Protein AF-V9L1U2-F1 (afdb_monomer_lite)

Structure (mmCIF, N/CA/C/O backbone):
data_AF-V9L1U2-F1
#
_entry.id   AF-V9L1U2-F1
#
loop_
_atom_site.group_PDB
_atom_site.id
_atom_site.type_symbol
_atom_site.label_atom_id
_atom_site.label_alt_id
_atom_site.label_comp_id
_atom_site.label_asym_id
_atom_site.label_entity_id
_atom_site.label_seq_id
_atom_site.pdbx_PDB_ins_code
_atom_site.Cartn_x
_atom_site.Cartn_y
_atom_site.Cartn_z
_atom_site.occupancy
_atom_site.B_iso_or_equiv
_atom_site.auth_seq_id
_atom_site.auth_comp_id
_atom_site.auth_asym_id
_atom_site.auth_atom_id
_atom_site.pdbx_PDB_model_num
ATOM 1 N N . ARG A 1 1 ? -57.486 -88.784 19.989 1.00 67.25 1 ARG A N 1
ATOM 2 C CA . ARG A 1 1 ? -57.168 -87.742 18.972 1.00 67.25 1 ARG A CA 1
ATOM 3 C C . ARG A 1 1 ? -57.748 -86.384 19.367 1.00 67.25 1 ARG A C 1
ATOM 5 O O . ARG A 1 1 ? -56.962 -85.465 19.500 1.00 67.25 1 ARG A O 1
ATOM 12 N N . LEU A 1 2 ? -59.055 -86.279 19.644 1.00 73.50 2 LEU A N 1
ATOM 13 C CA . LEU A 1 2 ? -59.709 -85.016 20.037 1.00 73.50 2 LEU A CA 1
ATOM 14 C C . LEU A 1 2 ? -59.219 -84.424 21.376 1.00 73.50 2 LEU A C 1
ATOM 16 O O . LEU A 1 2 ? -59.088 -83.213 21.490 1.00 73.50 2 LEU A O 1
ATOM 20 N N . GLU A 1 3 ? -58.897 -85.254 22.372 1.00 79.25 3 GLU A N 1
ATOM 21 C CA . GLU A 1 3 ? -58.398 -84.773 23.676 1.00 79.25 3 GLU A CA 1
ATOM 22 C C . GLU A 1 3 ? -57.027 -84.088 23.574 1.00 79.25 3 GLU A C 1
ATOM 24 O O . GLU A 1 3 ? -56.840 -83.004 24.115 1.00 79.25 3 GLU A O 1
ATOM 29 N N . LEU A 1 4 ? -56.101 -84.664 22.801 1.00 82.31 4 LEU A N 1
ATOM 30 C CA . LEU A 1 4 ? -54.780 -84.074 22.542 1.00 82.31 4 LEU A CA 1
ATOM 31 C C . LEU A 1 4 ? -54.878 -82.746 21.778 1.00 82.31 4 LEU A C 1
ATOM 33 O O . LEU A 1 4 ? -54.084 -81.835 21.992 1.00 82.31 4 LEU A O 1
ATOM 37 N N . GLU A 1 5 ? -55.863 -82.620 20.890 1.00 82.62 5 GLU A N 1
ATOM 38 C CA . GLU A 1 5 ? -56.104 -81.393 20.130 1.00 82.62 5 GLU A CA 1
ATOM 39 C C . GLU A 1 5 ? -56.733 -80.291 20.998 1.00 82.62 5 GLU A C 1
ATOM 41 O O . GLU A 1 5 ? -56.354 -79.125 20.887 1.00 82.62 5 GLU A O 1
ATOM 46 N N . LEU A 1 6 ? -57.620 -80.655 21.931 1.00 85.44 6 LEU A N 1
ATOM 47 C CA . LEU A 1 6 ? -58.143 -79.740 22.949 1.00 85.44 6 LEU A CA 1
ATOM 48 C C . LEU A 1 6 ? -57.056 -79.262 23.917 1.00 85.44 6 LEU A C 1
ATOM 50 O O . LEU A 1 6 ? -57.029 -78.077 24.249 1.00 85.44 6 LEU A O 1
ATOM 54 N N . GLU A 1 7 ? -56.158 -80.145 24.358 1.00 89.12 7 GLU A N 1
ATOM 55 C CA . GLU A 1 7 ? -55.010 -79.758 25.186 1.00 89.12 7 GLU A CA 1
ATOM 56 C C . GLU A 1 7 ? -54.062 -78.818 24.440 1.00 89.12 7 GLU A C 1
ATOM 58 O O . GLU A 1 7 ? -53.701 -77.771 24.976 1.00 89.12 7 GLU A O 1
ATOM 63 N N . ARG A 1 8 ? -53.747 -79.114 23.173 1.00 90.38 8 ARG A N 1
ATOM 64 C CA . ARG A 1 8 ? -52.951 -78.218 22.324 1.00 90.38 8 ARG A CA 1
ATOM 65 C C . ARG A 1 8 ? -53.601 -76.839 22.190 1.00 90.38 8 ARG A C 1
ATOM 67 O O . ARG A 1 8 ? -52.933 -75.834 22.392 1.00 90.38 8 ARG A O 1
ATOM 74 N N . LEU A 1 9 ? -54.905 -76.772 21.911 1.00 89.12 9 LEU A N 1
ATOM 75 C CA . LEU A 1 9 ? -55.625 -75.498 21.800 1.00 89.12 9 LEU A CA 1
ATOM 76 C C . LEU A 1 9 ? -55.701 -74.734 23.130 1.00 89.12 9 LEU A C 1
ATOM 78 O O . LEU A 1 9 ? -55.720 -73.503 23.120 1.00 89.12 9 LEU A O 1
ATOM 82 N N . ARG A 1 10 ? -55.763 -75.427 24.274 1.00 90.31 10 ARG A N 1
ATOM 83 C CA . ARG A 1 10 ? -55.693 -74.796 25.604 1.00 90.31 10 ARG A CA 1
ATOM 84 C C . ARG A 1 10 ? -54.314 -74.207 25.864 1.00 90.31 10 ARG A C 1
ATOM 86 O O . ARG A 1 10 ? -54.240 -73.069 26.316 1.00 90.31 10 ARG A O 1
ATOM 93 N N . LEU A 1 11 ? -53.257 -74.947 25.534 1.00 91.44 11 LEU A N 1
ATOM 94 C CA . LEU A 1 11 ? -51.881 -74.475 25.643 1.00 91.44 11 LEU A CA 1
ATOM 95 C C . LEU A 1 11 ? -51.637 -73.278 24.714 1.00 91.44 11 LEU A C 1
ATOM 97 O O . LEU A 1 11 ? -51.116 -72.265 25.156 1.00 91.44 11 LEU A O 1
ATOM 101 N N . ASP A 1 12 ? -52.109 -73.338 23.468 1.00 89.94 12 ASP A N 1
ATOM 102 C CA . ASP A 1 12 ? -52.000 -72.233 22.510 1.00 89.94 12 ASP A CA 1
ATOM 103 C C . ASP A 1 12 ? -52.755 -70.980 22.988 1.00 89.94 12 ASP A C 1
ATOM 105 O O . ASP A 1 12 ? -52.260 -69.865 22.831 1.00 89.94 12 ASP A O 1
ATOM 109 N N . ARG A 1 13 ? -53.935 -71.130 23.611 1.00 93.25 13 ARG A N 1
ATOM 110 C CA . ARG A 1 13 ? -54.655 -69.999 24.227 1.00 93.25 13 ARG A CA 1
ATOM 111 C C . ARG A 1 13 ? -53.922 -69.435 25.439 1.00 93.25 13 ARG A C 1
ATOM 113 O O . ARG A 1 13 ? -53.862 -68.218 25.570 1.00 93.25 13 ARG A O 1
ATOM 120 N N . ALA A 1 14 ? -53.386 -70.293 26.306 1.00 92.81 14 ALA A N 1
ATOM 121 C CA . ALA A 1 14 ? -52.613 -69.865 27.467 1.00 92.81 14 ALA A CA 1
ATOM 122 C C . ALA A 1 14 ? -51.337 -69.125 27.038 1.00 92.81 14 ALA A C 1
ATOM 124 O O . ALA A 1 14 ? -51.060 -68.047 27.552 1.00 92.81 14 ALA A O 1
ATOM 125 N N . ASN A 1 15 ? -50.633 -69.640 26.026 1.00 93.31 15 ASN A N 1
ATOM 126 C CA . ASN 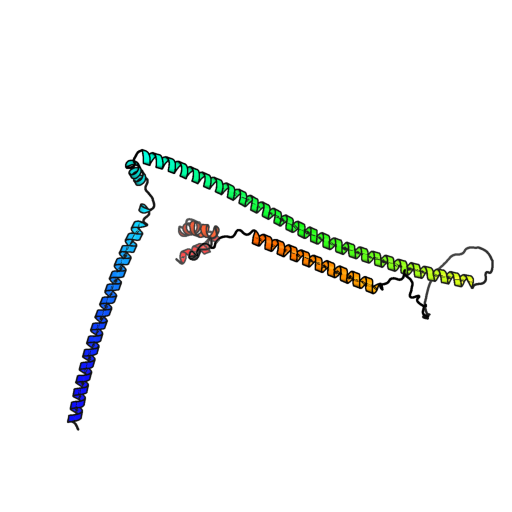A 1 15 ? -49.450 -69.009 25.448 1.00 93.31 15 ASN A CA 1
ATOM 127 C C . ASN A 1 15 ? -49.776 -67.649 24.820 1.00 93.31 15 ASN A C 1
ATOM 129 O O . ASN A 1 15 ? -49.052 -66.690 25.059 1.00 93.31 15 ASN A O 1
ATOM 133 N N . ARG A 1 16 ? -50.879 -67.532 24.064 1.00 92.81 16 ARG A N 1
ATOM 134 C CA . ARG A 1 16 ? -51.322 -66.238 23.511 1.00 92.81 16 ARG A CA 1
ATOM 135 C C . ARG A 1 16 ? -51.684 -65.241 24.605 1.00 92.81 16 ARG A C 1
ATOM 137 O O . ARG A 1 16 ? -51.215 -64.117 24.561 1.00 92.81 16 ARG A O 1
ATOM 144 N N . ALA A 1 17 ? -52.445 -65.661 25.616 1.00 93.75 17 ALA A N 1
ATOM 145 C CA . ALA A 1 17 ? -52.791 -64.794 26.742 1.00 93.75 17 ALA A CA 1
ATOM 146 C C . ALA A 1 17 ? -51.546 -64.342 27.528 1.00 93.75 17 ALA A C 1
ATOM 148 O O . ALA A 1 17 ? -51.478 -63.202 27.982 1.00 93.75 17 ALA A O 1
ATOM 149 N N . GLN A 1 18 ? -50.547 -65.219 27.664 1.00 94.62 18 GLN A N 1
ATOM 150 C CA . GLN A 1 18 ? -49.265 -64.879 28.271 1.00 94.62 18 GLN A CA 1
ATOM 151 C C . GLN A 1 18 ? -48.478 -63.880 27.411 1.00 94.62 18 GLN A C 1
ATOM 153 O O . GLN A 1 18 ? -47.970 -62.906 27.957 1.00 94.62 18 GLN A O 1
ATOM 158 N N . GLN A 1 19 ? -48.418 -64.079 26.092 1.00 94.38 19 GLN A N 1
ATOM 159 C CA . GLN A 1 19 ? -47.788 -63.135 25.161 1.00 94.38 19 GLN A CA 1
ATOM 160 C C . GLN A 1 19 ? -48.488 -61.771 25.171 1.00 94.38 19 GLN A C 1
ATOM 162 O O . GLN A 1 19 ? -47.820 -60.748 25.261 1.00 94.38 19 GLN A O 1
ATOM 167 N N . ASP A 1 20 ? -49.821 -61.739 25.170 1.00 94.06 20 ASP A N 1
ATOM 168 C CA . ASP A 1 20 ? -50.596 -60.496 25.251 1.00 94.06 20 ASP A CA 1
ATOM 169 C C . ASP A 1 20 ? -50.341 -59.762 26.577 1.00 94.06 20 ASP A C 1
ATOM 171 O O . ASP A 1 20 ? -50.208 -58.538 26.601 1.00 94.06 20 ASP A O 1
ATOM 175 N N . SER A 1 21 ? -50.213 -60.500 27.687 1.00 95.56 21 SER A N 1
ATOM 176 C CA . SER A 1 21 ? -49.833 -59.924 28.981 1.00 95.56 21 SER A CA 1
ATOM 177 C C . SER A 1 21 ? -48.409 -59.364 28.973 1.00 95.56 21 SER A C 1
ATOM 179 O O . SER A 1 21 ? -48.174 -58.335 29.600 1.00 95.56 21 SER A O 1
ATOM 181 N N . GLN A 1 22 ? -47.469 -60.026 28.294 1.00 95.44 22 GLN A N 1
ATOM 182 C CA . GLN A 1 22 ? -46.084 -59.565 28.163 1.00 95.44 22 GLN A CA 1
ATOM 183 C C . GLN A 1 22 ? -46.003 -58.303 27.303 1.00 95.44 22 GLN A C 1
ATOM 185 O O . GLN A 1 22 ? -45.461 -57.303 27.759 1.00 95.44 22 GLN A O 1
ATOM 190 N N . HIS A 1 23 ? -46.633 -58.293 26.125 1.00 95.75 23 HIS A N 1
ATOM 191 C CA . HIS A 1 23 ? -46.683 -57.106 25.268 1.00 95.75 23 HIS A CA 1
ATOM 192 C C . HIS A 1 23 ? -47.334 -55.916 25.974 1.00 95.75 23 HIS A C 1
ATOM 194 O O . HIS A 1 23 ? -46.890 -54.784 25.811 1.00 95.75 23 HIS A O 1
ATOM 200 N N . LYS A 1 24 ? -48.377 -56.151 26.781 1.00 96.19 24 LYS A N 1
ATOM 201 C CA . LYS A 1 24 ? -49.006 -55.082 27.560 1.00 96.19 24 LYS A CA 1
ATOM 202 C C . LYS A 1 24 ? -48.050 -54.498 28.604 1.00 96.19 24 LYS A C 1
ATOM 204 O O . LYS A 1 24 ? -47.982 -53.282 28.728 1.00 96.19 24 LYS A O 1
ATOM 209 N N . GLN A 1 25 ? -47.295 -55.342 29.306 1.00 96.50 25 GLN A N 1
ATOM 210 C CA . GLN A 1 25 ? -46.272 -54.887 30.255 1.00 96.50 25 GLN A CA 1
ATOM 211 C C . GLN A 1 25 ? -45.134 -54.135 29.552 1.00 96.50 25 GLN A C 1
ATOM 213 O O . GLN A 1 25 ? -44.683 -53.111 30.051 1.00 96.50 25 GLN A O 1
ATOM 218 N N . GLU A 1 26 ? -44.691 -54.602 28.384 1.00 96.00 26 GLU A N 1
ATOM 219 C CA . GLU A 1 26 ? -43.677 -53.913 27.576 1.00 96.00 26 GLU A CA 1
ATOM 220 C C . GLU A 1 26 ? -44.168 -52.543 27.092 1.00 96.00 26 GLU A C 1
ATOM 222 O O . GLU A 1 26 ? -43.419 -51.571 27.157 1.00 96.00 26 GLU A O 1
ATOM 227 N N . LEU A 1 27 ? -45.430 -52.440 26.663 1.00 96.88 27 LEU A N 1
ATOM 228 C CA . LEU A 1 27 ? -46.054 -51.168 26.293 1.00 96.88 27 LEU A CA 1
ATOM 229 C C . LEU A 1 27 ? -46.130 -50.204 27.480 1.00 96.88 27 LEU A C 1
ATOM 231 O O . LEU A 1 27 ? -45.744 -49.050 27.329 1.00 96.88 27 LEU A O 1
ATOM 235 N N . GLU A 1 28 ? -46.570 -50.674 28.650 1.00 96.19 28 GLU A N 1
ATOM 236 C CA . GLU A 1 28 ? -46.612 -49.865 29.877 1.00 96.19 28 GLU A CA 1
ATOM 237 C C . GLU A 1 28 ? -45.209 -49.346 30.248 1.00 96.19 28 GLU A C 1
ATOM 239 O O . GLU A 1 28 ? -45.039 -48.155 30.502 1.00 96.19 28 GLU A O 1
ATOM 244 N N . LEU A 1 29 ? -44.180 -50.198 30.171 1.00 97.06 29 LEU A N 1
ATOM 245 C CA . LEU A 1 29 ? -42.791 -49.793 30.412 1.00 97.06 29 LEU A CA 1
ATOM 246 C C . LEU A 1 29 ? -42.290 -48.761 29.392 1.00 97.06 29 LEU A C 1
ATOM 248 O O . LEU A 1 29 ? -41.624 -47.799 29.773 1.00 97.06 29 LEU A O 1
ATOM 252 N N . MET A 1 30 ? -42.595 -48.935 28.102 1.00 96.56 30 MET A N 1
ATOM 253 C CA . MET A 1 30 ? -42.228 -47.952 27.076 1.00 96.56 30 MET A CA 1
ATOM 254 C C . MET A 1 30 ? -42.934 -46.611 27.294 1.00 96.56 30 MET A C 1
ATOM 256 O O . MET A 1 30 ? -42.307 -45.565 27.134 1.00 96.56 30 MET A O 1
ATOM 260 N N . GLU A 1 31 ? -44.213 -46.626 27.681 1.00 96.50 31 GLU A N 1
ATOM 261 C CA . GLU A 1 31 ? -44.952 -45.407 28.015 1.00 96.50 31 GLU A CA 1
ATOM 262 C C . GLU A 1 31 ? -44.333 -44.678 29.212 1.00 96.50 31 GLU A C 1
ATOM 264 O O . GLU A 1 31 ? -44.196 -43.455 29.167 1.00 96.50 31 GLU A O 1
ATOM 269 N N . ASP A 1 32 ? -43.920 -45.401 30.254 1.00 96.62 32 ASP A N 1
ATOM 270 C CA . ASP A 1 32 ? -43.269 -44.811 31.427 1.00 96.62 32 ASP A CA 1
ATOM 271 C C . ASP A 1 32 ? -41.914 -44.181 31.076 1.00 96.62 32 ASP A C 1
ATOM 273 O O . ASP A 1 32 ? -41.630 -43.055 31.498 1.00 96.62 32 ASP A O 1
ATOM 277 N N . VAL A 1 33 ? -41.104 -44.853 30.250 1.00 97.38 33 VAL A N 1
ATOM 278 C CA . VAL A 1 33 ? -39.830 -44.302 29.755 1.00 97.38 33 VAL A CA 1
ATOM 279 C C . VAL A 1 33 ? -40.075 -43.041 28.926 1.00 97.38 33 VAL A C 1
ATOM 281 O O . VAL A 1 33 ? -39.450 -42.015 29.184 1.00 97.38 33 VAL A O 1
ATOM 284 N N . TRP A 1 34 ? -41.031 -43.066 27.994 1.00 97.25 34 TRP A N 1
ATOM 285 C CA . TRP A 1 34 ? -41.373 -41.891 27.184 1.00 97.25 34 TRP A CA 1
ATOM 286 C C . TRP A 1 34 ? -41.898 -40.723 28.019 1.00 97.25 34 TRP A C 1
ATOM 288 O O . TRP A 1 34 ? -41.585 -39.568 27.725 1.00 97.25 34 TRP A O 1
ATOM 298 N N . ARG A 1 35 ? -42.676 -40.990 29.075 1.00 97.69 35 ARG A N 1
ATOM 299 C CA . ARG A 1 35 ? -43.115 -39.951 30.020 1.00 97.69 35 ARG A CA 1
ATOM 300 C C . ARG A 1 35 ? -41.935 -39.347 30.774 1.00 97.69 35 ARG A C 1
ATOM 302 O O . ARG A 1 35 ? -41.907 -38.128 30.937 1.00 97.69 35 ARG A O 1
ATOM 309 N N . GLY A 1 36 ? -40.979 -40.174 31.200 1.00 96.69 36 GLY A N 1
ATOM 310 C CA . GLY A 1 36 ? -39.740 -39.725 31.834 1.00 96.69 36 GLY A CA 1
ATOM 311 C C . GLY A 1 36 ? -38.923 -38.819 30.914 1.00 96.69 36 GLY A C 1
ATOM 312 O O . GLY A 1 36 ? -38.663 -37.669 31.257 1.00 96.69 36 GLY A O 1
ATOM 313 N N . GLU A 1 37 ? -38.623 -39.287 29.703 1.00 96.94 37 GLU A N 1
ATOM 314 C CA . GLU A 1 37 ? -37.857 -38.525 28.708 1.00 96.94 37 GLU A CA 1
ATOM 315 C C . GLU A 1 37 ? -38.540 -37.200 28.337 1.00 96.94 37 GLU A C 1
ATOM 317 O O . GLU A 1 37 ? -37.889 -36.157 28.252 1.00 96.94 37 GLU A O 1
ATOM 322 N N . ALA A 1 38 ? -39.867 -37.202 28.165 1.00 97.12 38 ALA A N 1
ATOM 323 C CA . ALA A 1 38 ? -40.622 -35.982 27.894 1.00 97.12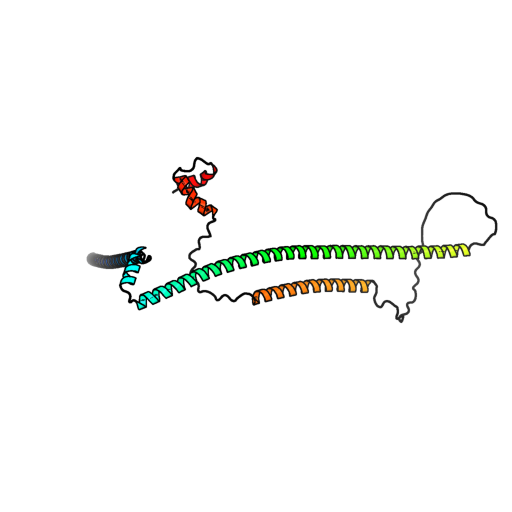 38 ALA A CA 1
ATOM 324 C C . ALA A 1 38 ? -40.530 -34.976 29.055 1.00 97.12 38 ALA A C 1
ATOM 326 O O . ALA A 1 38 ? -40.389 -33.773 28.821 1.00 97.12 38 ALA A O 1
ATOM 327 N N . GLN A 1 39 ? -40.583 -35.453 30.301 1.00 97.69 39 GLN A N 1
ATOM 328 C CA . GLN A 1 39 ? -40.471 -34.607 31.486 1.00 97.69 39 GLN A CA 1
ATOM 329 C C . GLN A 1 39 ? -39.057 -34.031 31.653 1.00 97.69 39 GLN A C 1
ATOM 331 O O . GLN A 1 39 ? -38.911 -32.852 31.996 1.00 97.69 39 GLN A O 1
ATOM 336 N N . ASP A 1 40 ? -38.023 -34.820 31.369 1.00 97.69 40 ASP A N 1
ATOM 337 C CA . ASP A 1 40 ? -36.627 -34.376 31.409 1.00 97.69 40 ASP A CA 1
ATOM 338 C C . ASP A 1 40 ? -36.366 -33.282 30.365 1.00 97.69 40 ASP A C 1
ATOM 340 O O . ASP A 1 40 ? -35.793 -32.235 30.683 1.00 97.69 40 ASP A O 1
ATOM 344 N N . LEU A 1 41 ? -36.874 -33.463 29.140 1.00 97.75 41 LEU A N 1
ATOM 345 C CA . LEU A 1 41 ? -36.795 -32.451 28.083 1.00 97.75 41 LEU A CA 1
ATOM 346 C C . LEU A 1 41 ? -37.532 -31.161 28.463 1.00 97.75 41 LEU A C 1
ATOM 348 O O . LEU A 1 41 ? -36.999 -30.070 28.262 1.00 97.75 41 LEU A O 1
ATOM 352 N N . LEU A 1 42 ? -38.730 -31.255 29.050 1.00 97.56 42 LEU A N 1
ATOM 353 C CA . LEU A 1 42 ? -39.461 -30.080 29.538 1.00 97.56 42 LEU A CA 1
ATOM 354 C C . LEU A 1 42 ? -38.686 -29.338 30.633 1.00 97.56 42 LEU A C 1
ATOM 356 O O . LEU A 1 42 ? -38.645 -28.107 30.635 1.00 97.56 42 LEU A O 1
ATOM 360 N N . THR A 1 43 ? -38.037 -30.078 31.530 1.00 97.31 43 THR A N 1
ATOM 361 C CA . THR A 1 43 ? -37.212 -29.506 32.600 1.00 97.31 43 THR A CA 1
ATOM 362 C C . THR A 1 43 ? -35.987 -28.792 32.026 1.00 97.31 43 THR A C 1
ATOM 364 O O . THR A 1 43 ? -35.688 -27.667 32.427 1.00 97.31 43 THR A O 1
ATOM 367 N N . GLN A 1 44 ? -35.321 -29.388 31.033 1.00 97.94 44 GLN A N 1
ATOM 368 C CA . GLN A 1 44 ? -34.192 -28.767 30.339 1.00 97.94 44 GLN A CA 1
ATOM 369 C C . GLN A 1 44 ? -34.609 -27.499 29.581 1.00 97.94 44 GLN A C 1
ATOM 371 O O . GLN A 1 44 ? -33.913 -26.487 29.645 1.00 97.94 44 GLN A O 1
ATOM 376 N N . ILE A 1 45 ? -35.761 -27.516 28.902 1.00 97.25 45 ILE A N 1
ATOM 377 C CA . ILE A 1 45 ? -36.301 -26.328 28.228 1.00 97.25 45 ILE A CA 1
ATOM 378 C C . ILE A 1 45 ? -36.571 -25.212 29.242 1.00 97.25 45 ILE A C 1
ATOM 380 O O . ILE A 1 45 ? -36.211 -24.067 28.979 1.00 97.25 45 ILE A O 1
ATOM 384 N N . ALA A 1 46 ? -37.160 -25.525 30.399 1.00 96.94 46 ALA A N 1
ATOM 385 C CA . ALA A 1 46 ? -37.426 -24.534 31.440 1.00 96.94 46 ALA A CA 1
ATOM 386 C C . ALA A 1 46 ? -36.131 -23.901 31.984 1.00 96.94 46 ALA A C 1
ATOM 388 O O . ALA A 1 46 ? -36.053 -22.677 32.091 1.00 96.94 46 ALA A O 1
ATOM 389 N N . GLN A 1 47 ? -35.097 -24.710 32.243 1.00 97.06 47 GLN A N 1
ATOM 390 C CA . GLN A 1 47 ? -33.779 -24.223 32.673 1.00 97.06 47 GLN A CA 1
ATOM 391 C C . GLN A 1 47 ? -33.138 -23.316 31.615 1.00 97.06 47 GLN A C 1
ATOM 393 O O . GLN A 1 47 ? -32.740 -22.195 31.920 1.00 97.06 47 GLN A O 1
ATOM 398 N N . LEU A 1 48 ? -33.119 -23.746 30.350 1.00 96.94 48 LEU A N 1
ATOM 399 C CA . LEU A 1 48 ? -32.584 -22.940 29.248 1.00 96.94 48 LEU A CA 1
ATOM 400 C C . LEU A 1 48 ? -33.380 -21.644 29.027 1.00 96.94 48 LEU A C 1
ATOM 402 O O . LEU A 1 48 ? -32.814 -20.629 28.621 1.00 96.94 48 LEU A O 1
ATOM 406 N N . GLN A 1 49 ? -34.693 -21.647 29.266 1.00 96.44 49 GLN A N 1
ATOM 407 C CA . GLN A 1 49 ? -35.514 -20.436 29.212 1.00 96.44 49 GLN A CA 1
ATOM 408 C C . GLN A 1 49 ? -35.171 -19.464 30.347 1.00 96.44 49 GLN A C 1
ATOM 410 O O . GLN A 1 49 ? -35.105 -18.257 30.107 1.00 96.44 49 GLN A O 1
ATOM 415 N N . GLU A 1 50 ? -34.921 -19.967 31.556 1.00 96.19 50 GLU A N 1
ATOM 416 C CA . GLU A 1 50 ? -34.488 -19.158 32.698 1.00 96.19 50 GLU A CA 1
ATOM 417 C C . GLU A 1 50 ? -33.089 -18.566 32.477 1.00 96.19 50 GLU A C 1
ATOM 419 O O . GLU A 1 50 ? -32.899 -17.362 32.656 1.00 96.19 50 GLU A O 1
ATOM 424 N N . GLU A 1 51 ? -32.138 -19.366 31.989 1.00 95.31 51 GLU A N 1
ATOM 425 C CA . GLU A 1 51 ? -30.792 -18.906 31.631 1.00 95.31 51 GLU A CA 1
ATOM 426 C C . GLU A 1 51 ? -30.825 -17.850 30.523 1.00 95.31 51 GLU A C 1
ATOM 428 O O . GLU A 1 51 ? -30.196 -16.799 30.649 1.00 95.31 51 GLU A O 1
ATOM 433 N N . ASN A 1 52 ? -31.602 -18.072 29.457 1.00 93.06 52 ASN A N 1
ATOM 434 C CA . ASN A 1 52 ? -31.765 -17.081 28.393 1.00 93.06 52 ASN A CA 1
ATOM 435 C C . ASN A 1 52 ? -32.366 -15.780 28.918 1.00 93.06 52 ASN A C 1
ATOM 437 O O . ASN A 1 52 ? -31.907 -14.702 28.545 1.00 93.06 52 ASN A O 1
ATOM 441 N N . LYS A 1 53 ? -33.368 -15.859 29.797 1.00 93.56 53 LYS A N 1
ATOM 442 C CA . LYS A 1 53 ? -33.950 -14.676 30.432 1.00 93.56 53 LYS A CA 1
ATOM 443 C C . LYS A 1 53 ? -32.903 -13.926 31.257 1.00 93.56 53 LYS A C 1
ATOM 445 O O . LYS A 1 53 ? -32.759 -12.720 31.087 1.00 93.56 53 LYS A O 1
ATOM 450 N N . ALA A 1 54 ? -32.120 -14.636 32.068 1.00 90.00 54 ALA A N 1
ATOM 451 C CA . ALA A 1 54 ? -31.044 -14.042 32.856 1.00 90.00 54 ALA A CA 1
ATOM 452 C C . ALA A 1 54 ? -29.962 -13.396 31.973 1.00 90.00 54 ALA A C 1
ATOM 454 O O . ALA A 1 54 ? -29.493 -12.296 32.264 1.00 90.00 54 ALA A O 1
ATOM 455 N N . LEU A 1 55 ? -29.569 -14.041 30.873 1.00 87.19 55 LEU A N 1
ATOM 456 C CA . LEU A 1 55 ? -28.610 -13.484 29.917 1.00 87.19 55 LEU A CA 1
ATOM 457 C C . LEU A 1 55 ? -29.165 -12.238 29.222 1.00 87.19 55 LEU A C 1
ATOM 459 O O . LEU A 1 55 ? -28.447 -11.252 29.089 1.00 87.19 55 LEU A O 1
ATOM 463 N N . VAL A 1 56 ? -30.437 -12.246 28.819 1.00 84.38 56 VAL A N 1
ATOM 464 C CA . VAL A 1 56 ? -31.112 -11.081 28.223 1.00 84.38 56 VAL A CA 1
ATOM 465 C C . VAL A 1 56 ? -31.200 -9.922 29.217 1.00 84.38 56 VAL A C 1
ATOM 467 O O . VAL A 1 56 ? -30.933 -8.782 28.838 1.00 84.38 56 VAL A O 1
ATOM 470 N N . ASP A 1 57 ? -31.506 -10.195 30.485 1.00 80.44 57 ASP A N 1
ATOM 471 C CA . ASP A 1 57 ? -31.557 -9.175 31.536 1.00 80.44 57 ASP A CA 1
ATOM 472 C C . ASP A 1 57 ? -30.166 -8.550 31.779 1.00 80.44 57 ASP A C 1
ATOM 474 O O . ASP A 1 57 ? -30.042 -7.322 31.851 1.00 80.44 57 ASP A O 1
ATOM 478 N N . ASN A 1 58 ? -29.107 -9.371 31.793 1.00 76.12 58 ASN A N 1
ATOM 479 C CA . ASN A 1 58 ? -27.710 -8.931 31.927 1.00 76.12 58 ASN A CA 1
ATOM 480 C C . ASN A 1 58 ? -27.168 -8.204 30.683 1.00 76.12 58 ASN A C 1
ATOM 482 O O . ASN A 1 58 ? -26.333 -7.311 30.799 1.00 76.12 58 ASN A O 1
ATOM 486 N N . LEU A 1 59 ? -27.629 -8.564 29.484 1.00 67.38 59 LEU A N 1
ATOM 487 C CA . LEU A 1 59 ? -27.278 -7.888 28.230 1.00 67.38 59 LEU A CA 1
ATOM 488 C C . LEU A 1 59 ? -28.164 -6.671 27.948 1.00 67.38 59 LEU A C 1
ATOM 490 O O . LEU A 1 59 ? -27.913 -5.942 26.984 1.00 67.38 59 LEU A O 1
ATOM 494 N N . SER A 1 60 ? -29.201 -6.439 28.760 1.00 64.81 60 SER A N 1
ATOM 495 C CA . SER A 1 60 ? -30.065 -5.282 28.590 1.00 64.81 60 SER A CA 1
ATOM 496 C C . SER A 1 60 ? -29.216 -4.003 28.648 1.00 64.81 60 SER A C 1
ATOM 498 O O . SER A 1 60 ? -28.275 -3.901 29.443 1.00 64.81 60 SER A O 1
ATOM 500 N N . PRO A 1 61 ? -29.521 -2.988 27.821 1.00 55.19 61 PRO A N 1
ATOM 501 C CA . PRO A 1 61 ? -28.690 -1.790 27.686 1.00 55.19 61 PRO A CA 1
ATOM 502 C C . PRO A 1 61 ? -28.479 -1.044 29.014 1.00 55.19 61 PRO A C 1
ATOM 504 O O . PRO A 1 61 ? -27.523 -0.287 29.151 1.00 55.19 61 PRO A O 1
ATOM 507 N N . LYS A 1 62 ? -29.311 -1.298 30.030 1.00 55.50 62 LYS A N 1
ATOM 508 C CA . LYS A 1 62 ? -29.150 -0.756 31.384 1.00 55.50 62 LYS A CA 1
ATOM 509 C C . LYS A 1 62 ? -27.910 -1.286 32.118 1.00 55.50 62 LYS A C 1
ATOM 511 O O . LYS A 1 62 ? -27.405 -0.578 32.971 1.00 55.50 62 LYS A O 1
ATOM 516 N N . SER A 1 63 ? -27.398 -2.472 31.779 1.00 50.03 63 SER A N 1
ATOM 517 C CA . SER A 1 63 ? -26.198 -3.041 32.415 1.00 50.03 63 SER A CA 1
ATOM 518 C C . SER A 1 63 ? -24.888 -2.663 31.709 1.00 50.03 63 SER A C 1
ATOM 520 O O . SER A 1 63 ? -23.819 -2.769 32.305 1.00 50.03 63 SER A O 1
ATOM 522 N N . LEU A 1 64 ? -24.947 -2.255 30.436 1.00 52.31 64 LEU A N 1
ATOM 523 C CA . LEU A 1 64 ? -23.767 -1.917 29.620 1.00 52.31 64 LEU A CA 1
ATOM 524 C C . LEU A 1 64 ? -23.510 -0.409 29.541 1.00 52.31 64 LEU A C 1
ATOM 526 O O . LEU A 1 64 ? -22.386 0.023 29.284 1.00 52.31 64 LEU A O 1
ATOM 530 N N . THR A 1 65 ? -24.539 0.401 29.782 1.00 52.88 65 THR A N 1
ATOM 531 C CA . THR A 1 65 ? -24.410 1.852 29.885 1.00 52.88 65 THR A CA 1
ATOM 532 C C . THR A 1 65 ? -24.337 2.195 31.362 1.00 52.88 65 THR A C 1
ATOM 534 O O . THR A 1 65 ? -25.372 2.291 32.009 1.00 52.88 65 THR A O 1
ATOM 537 N N . ILE A 1 66 ? -23.127 2.371 31.900 1.00 61.03 66 ILE A N 1
ATOM 538 C CA . ILE A 1 66 ? -22.961 2.993 33.219 1.00 61.03 66 ILE A CA 1
ATOM 539 C C . ILE A 1 66 ? -23.687 4.340 33.151 1.00 61.03 66 ILE A C 1
ATOM 541 O O . ILE A 1 66 ? -23.284 5.241 32.406 1.00 61.03 66 ILE A O 1
ATOM 545 N N . THR A 1 67 ? -24.805 4.451 33.861 1.00 65.19 67 THR A N 1
ATOM 546 C CA . THR A 1 67 ? -25.641 5.648 33.798 1.00 65.19 67 THR A CA 1
ATOM 547 C C . THR A 1 67 ? -24.964 6.787 34.552 1.00 65.19 67 THR A C 1
ATOM 549 O O . THR A 1 67 ? -24.202 6.577 35.496 1.00 65.19 67 THR A O 1
ATOM 552 N N . GLN A 1 68 ? -25.237 8.029 34.151 1.00 59.62 68 GLN A N 1
ATOM 553 C CA . GLN A 1 68 ? -24.654 9.203 34.805 1.00 59.62 68 GLN A CA 1
ATOM 554 C C . GLN A 1 68 ? -24.978 9.243 36.313 1.00 59.62 68 GLN A C 1
ATOM 556 O O . GLN A 1 68 ? -24.156 9.703 37.101 1.00 59.62 68 GLN A O 1
ATOM 561 N N . GLU A 1 69 ? -26.124 8.691 36.729 1.00 59.31 69 GLU A N 1
ATOM 562 C CA . GLU A 1 69 ? -26.504 8.531 38.139 1.00 59.31 69 GLU A CA 1
ATOM 563 C C . GLU A 1 69 ? -25.650 7.505 38.900 1.00 59.31 69 GLU A C 1
ATOM 565 O O . GLU A 1 69 ? -25.327 7.733 40.067 1.00 59.31 69 GLU A O 1
ATOM 570 N N . GLU A 1 70 ? -25.247 6.398 38.273 1.00 66.81 70 GLU A N 1
ATOM 571 C CA . GLU A 1 70 ? -24.383 5.389 38.902 1.00 66.81 70 GLU A CA 1
ATOM 572 C C . GLU A 1 70 ? -22.957 5.900 39.096 1.00 66.81 70 GLU A C 1
ATOM 574 O O . GLU A 1 70 ? -22.368 5.659 40.149 1.00 66.81 70 GLU A O 1
ATOM 579 N N . ILE A 1 71 ? -22.442 6.686 38.144 1.00 67.56 71 ILE A N 1
ATOM 580 C CA . ILE A 1 71 ? -21.147 7.375 38.277 1.00 67.56 71 ILE A CA 1
ATOM 581 C C . ILE A 1 71 ? -21.194 8.342 39.457 1.00 67.56 71 ILE A C 1
ATOM 583 O O . ILE A 1 71 ? -20.308 8.317 40.307 1.00 67.56 71 ILE A O 1
ATOM 587 N N . LEU A 1 72 ? -22.252 9.151 39.555 1.00 66.44 72 LEU A N 1
ATOM 588 C CA . LEU A 1 72 ? -22.422 10.110 40.647 1.00 66.44 72 LEU A CA 1
ATOM 589 C C . LEU A 1 72 ? -22.558 9.416 42.012 1.00 66.44 72 LEU A C 1
ATOM 591 O O . LEU A 1 72 ? -22.012 9.901 43.003 1.00 66.44 72 LEU A O 1
ATOM 595 N N . ARG A 1 73 ? -23.236 8.260 42.082 1.00 70.25 73 ARG A N 1
ATOM 596 C CA . ARG A 1 73 ? -23.316 7.444 43.307 1.00 70.25 73 ARG A CA 1
ATOM 597 C C . ARG A 1 73 ? -21.969 6.833 43.690 1.00 70.25 73 ARG A C 1
ATOM 599 O O . ARG A 1 73 ? -21.611 6.879 44.866 1.00 70.25 73 ARG A O 1
ATOM 606 N N . GLN A 1 74 ? -21.215 6.304 42.726 1.00 68.81 74 GLN A N 1
ATOM 607 C CA . GLN A 1 74 ? -19.850 5.825 42.963 1.00 68.81 74 GLN A CA 1
ATOM 608 C C . GLN A 1 74 ? -18.940 6.965 43.435 1.00 68.81 74 GLN A C 1
ATOM 610 O O . GLN A 1 74 ? -18.235 6.819 44.428 1.00 68.81 74 GLN A O 1
ATOM 615 N N . GLU A 1 75 ? -19.008 8.133 42.794 1.00 66.88 75 GLU A N 1
ATOM 616 C CA . GLU A 1 75 ? -18.232 9.320 43.165 1.00 66.88 75 GLU A CA 1
ATOM 617 C C . GLU A 1 75 ? -18.586 9.880 44.549 1.00 66.88 75 GLU A C 1
ATOM 619 O O . GLU A 1 75 ? -17.713 10.460 45.204 1.00 66.88 75 GLU A O 1
ATOM 624 N N . ALA A 1 76 ? -19.831 9.710 45.006 1.00 71.69 76 ALA A N 1
ATOM 625 C CA . ALA A 1 76 ? -20.284 10.112 46.338 1.00 71.69 76 ALA A CA 1
ATOM 626 C C . ALA A 1 76 ? -19.801 9.170 47.457 1.00 71.69 76 ALA A C 1
ATOM 628 O O . ALA A 1 76 ? -19.643 9.619 48.590 1.00 71.69 76 ALA A O 1
ATOM 629 N N . GLY A 1 77 ? -19.550 7.892 47.146 1.00 72.88 77 GLY A N 1
ATOM 630 C CA . GLY A 1 77 ? -19.014 6.900 48.086 1.00 72.88 77 GLY A CA 1
ATOM 631 C C . GLY A 1 77 ? -17.483 6.827 48.143 1.00 72.88 77 GLY A C 1
ATOM 632 O O . GLY A 1 77 ? -16.946 6.205 49.057 1.00 72.88 77 GLY A O 1
ATOM 633 N N . MET A 1 78 ? -16.780 7.452 47.192 1.00 80.12 78 MET A N 1
ATOM 634 C CA . MET A 1 78 ? -15.315 7.424 47.114 1.00 80.12 78 MET A CA 1
ATOM 635 C C . MET A 1 78 ? -14.639 8.335 48.144 1.00 80.12 78 MET A C 1
ATOM 637 O O . MET A 1 78 ? -15.052 9.475 48.375 1.00 80.12 78 MET A O 1
ATOM 641 N N . SER A 1 79 ? -13.517 7.862 48.694 1.00 86.38 79 SER A N 1
ATOM 642 C CA . SER A 1 79 ? -12.604 8.693 49.480 1.00 86.38 79 SER A CA 1
ATOM 643 C C . SER A 1 79 ? -12.009 9.809 48.612 1.00 86.38 79 SER A C 1
ATOM 645 O O . SER A 1 79 ? -11.792 9.646 47.411 1.00 86.38 79 SER A O 1
ATOM 647 N N . GLU A 1 80 ? -11.663 10.946 49.217 1.00 85.38 80 GLU A N 1
ATOM 648 C CA . GLU A 1 80 ? -11.061 12.088 48.513 1.00 85.38 80 GLU A CA 1
ATOM 649 C C . GLU A 1 80 ? -9.790 11.697 47.732 1.00 85.38 80 GLU A C 1
ATOM 651 O O . GLU A 1 80 ? -9.566 12.170 46.615 1.00 85.38 80 GLU A O 1
ATOM 656 N N . ARG A 1 81 ? -9.008 10.745 48.264 1.00 86.88 81 ARG A N 1
ATOM 657 C CA . ARG A 1 81 ? -7.831 10.182 47.581 1.00 86.88 81 ARG A CA 1
ATOM 658 C C . ARG A 1 81 ? -8.206 9.403 46.319 1.00 86.88 81 ARG A C 1
ATOM 660 O O . ARG A 1 81 ? -7.561 9.577 45.289 1.00 86.88 81 ARG A O 1
ATOM 667 N N . GLU A 1 82 ? -9.248 8.577 46.382 1.00 88.06 82 GLU A N 1
ATOM 668 C CA . GLU A 1 82 ? -9.736 7.782 45.245 1.00 88.06 82 GLU A CA 1
ATOM 669 C C . GLU A 1 82 ? -10.283 8.693 44.147 1.00 88.06 82 GLU A C 1
ATOM 671 O O . GLU A 1 82 ? -9.934 8.534 42.978 1.00 88.06 82 GLU A O 1
ATOM 676 N N . ARG A 1 83 ? -11.031 9.738 44.525 1.00 88.19 83 ARG A N 1
ATOM 677 C CA . ARG A 1 83 ? -11.508 10.761 43.586 1.00 88.19 83 ARG A CA 1
ATOM 678 C C . ARG A 1 83 ? -10.348 11.460 42.871 1.00 88.19 83 ARG A C 1
ATOM 680 O O . ARG A 1 83 ? -10.413 11.701 41.665 1.00 88.19 83 ARG A O 1
ATOM 687 N N . GLN A 1 84 ? -9.266 11.768 43.586 1.00 91.94 84 GLN A N 1
ATOM 688 C CA . GLN A 1 84 ? -8.098 12.424 43.000 1.00 91.94 84 GLN A CA 1
ATOM 689 C C . GLN A 1 84 ? -7.308 11.499 42.062 1.00 91.94 84 GLN A C 1
ATOM 691 O O . GLN A 1 84 ? -6.818 11.957 41.027 1.00 91.94 84 GLN A O 1
ATOM 696 N N . VAL A 1 85 ? -7.226 10.201 42.376 1.00 93.88 85 VAL A N 1
ATOM 697 C CA . VAL A 1 85 ? -6.668 9.180 41.474 1.00 93.88 85 VAL A CA 1
ATOM 698 C C . VAL A 1 85 ? -7.530 9.038 40.221 1.00 93.88 85 VAL A C 1
ATOM 700 O O . VAL A 1 85 ? -6.993 9.103 39.118 1.00 93.88 85 VAL A O 1
ATOM 703 N N . MET A 1 86 ? -8.854 8.938 40.366 1.00 92.75 86 MET A N 1
ATOM 704 C CA . MET A 1 86 ? -9.779 8.832 39.233 1.00 92.75 86 MET A CA 1
ATOM 705 C C . MET A 1 86 ? -9.707 10.044 38.308 1.00 92.75 86 MET A C 1
ATOM 707 O O . MET A 1 86 ? -9.684 9.885 37.089 1.00 92.75 86 MET A O 1
ATOM 711 N N . LYS A 1 87 ? -9.583 11.256 38.862 1.00 92.38 87 LYS A N 1
ATOM 712 C CA . LYS A 1 87 ? -9.378 12.467 38.060 1.00 92.38 87 LYS A CA 1
ATOM 713 C C . LYS A 1 87 ? -8.085 12.397 37.240 1.00 92.38 87 LYS A C 1
ATOM 715 O O . LYS A 1 87 ? -8.123 12.648 36.040 1.00 92.38 87 LYS A O 1
ATOM 720 N N . LYS A 1 88 ? -6.962 12.011 37.856 1.00 96.44 88 LYS A N 1
ATOM 721 C CA . LYS A 1 88 ? -5.680 11.847 37.145 1.00 96.44 88 LYS A CA 1
ATOM 722 C C . LYS A 1 88 ? -5.752 10.756 36.080 1.00 96.44 88 LYS A C 1
ATOM 724 O O . LYS A 1 88 ? -5.228 10.941 34.988 1.00 96.44 88 LYS A O 1
ATOM 729 N N . LEU A 1 89 ? -6.410 9.637 36.383 1.00 97.00 89 LEU A N 1
ATOM 730 C CA . LEU A 1 89 ? -6.590 8.548 35.430 1.00 97.00 89 LEU A CA 1
ATOM 731 C C . LEU A 1 89 ? -7.415 9.013 34.229 1.00 97.00 89 LEU A C 1
ATOM 733 O O . LEU A 1 89 ? -7.017 8.773 33.095 1.00 97.00 89 LEU A O 1
ATOM 737 N N . LYS A 1 90 ? -8.505 9.750 34.466 1.00 96.06 90 LYS A N 1
ATOM 738 C CA . LYS A 1 90 ? -9.309 10.363 33.405 1.00 96.06 90 LYS A CA 1
ATOM 739 C C . LYS A 1 90 ? -8.481 11.321 32.547 1.00 96.06 90 LYS A C 1
ATOM 741 O O . LYS A 1 90 ? -8.518 11.209 31.330 1.00 96.06 90 LYS A O 1
ATOM 746 N N . GLU A 1 91 ? -7.684 12.195 33.161 1.00 97.56 91 GLU A N 1
ATOM 747 C CA . GLU A 1 91 ? -6.792 13.111 32.435 1.00 97.56 91 GLU A CA 1
ATOM 748 C C . GLU A 1 91 ? -5.769 12.367 31.561 1.00 97.56 91 GLU A C 1
ATOM 750 O O . GLU A 1 91 ? -5.515 12.780 30.431 1.00 97.56 91 GLU A O 1
ATOM 755 N N . VAL A 1 92 ? -5.182 11.271 32.054 1.00 98.25 92 VAL A N 1
ATOM 756 C CA . VAL A 1 92 ? -4.247 10.445 31.270 1.00 98.25 92 VAL A CA 1
ATOM 757 C C . VAL A 1 92 ? -4.971 9.718 30.138 1.00 98.25 92 VAL A C 1
ATOM 759 O O . VAL A 1 92 ? -4.478 9.724 29.014 1.00 98.25 92 VAL A O 1
ATOM 762 N N . VAL A 1 93 ? -6.149 9.149 30.398 1.00 98.12 93 VAL A N 1
ATOM 763 C CA . VAL A 1 93 ? -6.966 8.474 29.378 1.00 98.12 93 VAL A CA 1
ATOM 764 C C . VAL A 1 93 ? -7.385 9.446 28.276 1.00 98.12 93 VAL A C 1
ATOM 766 O O . VAL A 1 93 ? -7.294 9.108 27.098 1.00 98.12 93 VAL A O 1
ATOM 769 N N . ASP A 1 94 ? -7.811 10.658 28.629 1.00 98.12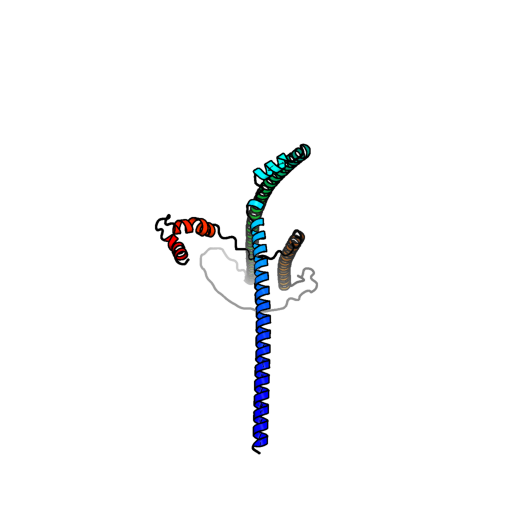 94 ASP A N 1
ATOM 770 C CA . ASP A 1 94 ? -8.205 11.672 27.649 1.00 98.12 94 ASP A CA 1
ATOM 771 C C . ASP A 1 94 ? -6.998 12.137 26.814 1.00 98.12 94 ASP A C 1
ATOM 773 O O . ASP A 1 94 ? -7.100 12.202 25.589 1.00 98.12 94 ASP A O 1
ATOM 777 N N . LYS A 1 95 ? -5.820 12.324 27.430 1.00 98.38 95 LYS A N 1
ATOM 778 C CA . LYS A 1 95 ? -4.568 12.593 26.695 1.00 98.38 95 LYS A CA 1
ATOM 779 C C . LYS A 1 95 ? -4.203 11.465 25.735 1.00 98.38 95 LYS A C 1
ATOM 781 O O . LYS A 1 95 ? -3.934 11.730 24.570 1.00 98.38 95 LYS A O 1
ATOM 786 N N . GLN A 1 96 ? -4.246 10.214 26.189 1.00 98.50 96 GLN A N 1
ATOM 787 C CA . GLN A 1 96 ? -3.953 9.052 25.345 1.00 98.50 96 GLN A CA 1
ATOM 788 C C . GLN A 1 96 ? -4.938 8.932 24.177 1.00 98.50 96 GLN A C 1
ATOM 790 O O . GLN A 1 96 ? -4.541 8.579 23.070 1.00 98.50 96 GLN A O 1
ATOM 795 N N . ARG A 1 97 ? -6.218 9.263 24.381 1.00 98.62 97 ARG A N 1
ATOM 796 C CA . ARG A 1 97 ? -7.213 9.308 23.296 1.00 98.62 97 ARG A CA 1
ATOM 797 C C . ARG A 1 97 ? -6.878 10.371 22.258 1.00 98.62 97 ARG A C 1
ATOM 799 O O . ARG A 1 97 ? -7.016 10.110 21.064 1.00 98.62 97 ARG A O 1
ATOM 806 N N . ASP A 1 98 ? -6.456 11.553 22.690 1.00 98.44 98 ASP A N 1
ATOM 807 C CA . ASP A 1 98 ? -6.066 12.621 21.771 1.00 98.44 98 ASP A CA 1
ATOM 808 C C . ASP A 1 98 ? -4.754 12.305 21.043 1.00 98.44 98 ASP A C 1
ATOM 810 O O . ASP A 1 98 ? -4.650 12.560 19.842 1.00 98.44 98 ASP A O 1
ATOM 814 N N . GLU A 1 99 ? -3.798 11.666 21.720 1.00 98.50 99 GLU A N 1
ATOM 815 C CA . GLU A 1 99 ? -2.573 11.139 21.110 1.00 98.50 99 GLU A CA 1
ATOM 816 C C . GLU A 1 99 ? -2.876 10.064 20.061 1.00 98.50 99 GLU A C 1
ATOM 818 O O . GLU A 1 99 ? -2.353 10.146 18.950 1.00 98.50 99 GLU A O 1
ATOM 823 N N . LEU A 1 100 ? -3.764 9.107 20.360 1.00 98.31 100 LEU A N 1
ATOM 824 C CA . LEU A 1 100 ? -4.217 8.100 19.395 1.00 98.31 100 LEU A CA 1
ATOM 825 C C . LEU A 1 100 ? -4.846 8.761 18.167 1.00 98.31 100 LEU A C 1
ATOM 827 O O . LEU A 1 100 ? -4.422 8.498 17.046 1.00 98.31 100 LEU A O 1
ATOM 831 N N . ARG A 1 101 ? -5.766 9.715 18.362 1.00 98.75 101 ARG A N 1
ATOM 832 C CA . ARG A 1 101 ? -6.378 10.465 17.251 1.00 98.75 101 ARG A CA 1
ATOM 833 C C . ARG A 1 101 ? -5.353 11.243 16.428 1.00 98.75 101 ARG A C 1
ATOM 835 O O . ARG A 1 101 ? -5.524 11.381 15.219 1.00 98.75 101 ARG A O 1
ATOM 842 N N . ALA A 1 102 ? -4.329 11.811 17.061 1.00 98.62 102 ALA A N 1
ATOM 843 C CA . ALA A 1 102 ? -3.260 12.510 16.355 1.00 98.62 102 ALA A CA 1
ATOM 844 C C . ALA A 1 102 ? -2.408 11.531 15.533 1.00 98.62 102 ALA A C 1
ATOM 846 O O . ALA A 1 102 ? -2.108 11.813 14.372 1.00 98.62 102 ALA A O 1
ATOM 847 N N . LYS A 1 103 ? -2.082 10.366 16.103 1.00 98.50 103 LYS A N 1
ATOM 848 C CA . LYS A 1 103 ? -1.344 9.298 15.420 1.00 98.50 103 LYS A CA 1
ATOM 849 C C . LYS A 1 103 ? -2.129 8.697 14.258 1.00 98.50 103 LYS A C 1
ATOM 851 O O . LYS A 1 103 ? -1.542 8.507 13.200 1.00 98.50 103 LYS A O 1
ATOM 856 N N . ASP A 1 104 ? -3.440 8.513 14.388 1.00 98.62 104 ASP A N 1
ATOM 857 C CA . ASP A 1 104 ? -4.304 8.052 13.292 1.00 98.62 104 ASP A CA 1
ATOM 858 C C . ASP A 1 104 ? -4.300 9.029 12.108 1.00 98.62 104 ASP A C 1
ATOM 860 O O . ASP A 1 104 ? -4.217 8.622 10.945 1.00 98.62 104 ASP A O 1
ATOM 864 N N . ARG A 1 105 ? -4.332 10.341 12.384 1.00 98.56 105 ARG A N 1
ATOM 865 C CA . ARG A 1 105 ? -4.203 11.370 11.337 1.00 98.56 105 ARG A CA 1
ATOM 866 C C . ARG A 1 105 ? -2.822 11.339 10.685 1.00 98.56 105 ARG A C 1
ATOM 868 O O . ARG A 1 105 ? -2.738 11.424 9.465 1.00 98.56 105 ARG A O 1
ATOM 875 N N . GLU A 1 106 ? -1.757 11.202 11.476 1.00 98.62 106 GLU A N 1
ATOM 876 C CA . GLU A 1 106 ? -0.382 11.085 10.969 1.00 98.62 106 GLU A CA 1
ATOM 877 C C . GLU A 1 106 ? -0.223 9.852 10.065 1.00 98.62 106 GLU A C 1
ATOM 879 O O . GLU A 1 106 ? 0.335 9.957 8.974 1.00 98.62 106 GLU A O 1
ATOM 884 N N . LEU A 1 107 ? -0.756 8.699 10.483 1.00 98.62 107 LEU A N 1
ATOM 885 C CA . LEU A 1 107 ? -0.766 7.467 9.692 1.00 98.62 107 LEU A CA 1
ATOM 886 C C . LEU A 1 107 ? -1.541 7.639 8.387 1.00 98.62 107 LEU A C 1
ATOM 888 O O . LEU A 1 107 ? -1.065 7.219 7.336 1.00 98.62 107 LEU A O 1
ATOM 892 N N . THR A 1 108 ? -2.699 8.298 8.434 1.00 98.62 108 THR A N 1
ATOM 893 C CA . THR A 1 108 ? -3.504 8.564 7.234 1.00 98.62 108 THR A CA 1
ATOM 894 C C . THR A 1 108 ? -2.733 9.416 6.223 1.00 98.62 108 THR A C 1
ATOM 896 O O . THR A 1 108 ? -2.726 9.091 5.039 1.00 98.62 108 THR A O 1
ATOM 899 N N . LEU A 1 109 ? -2.046 10.470 6.679 1.00 98.62 109 LEU A N 1
ATOM 900 C CA . LEU A 1 109 ? -1.213 11.310 5.811 1.00 98.62 109 LEU A CA 1
ATOM 901 C C . LEU A 1 109 ? -0.035 10.523 5.222 1.00 98.62 109 LEU A C 1
ATOM 903 O O . LEU A 1 109 ? 0.182 10.566 4.016 1.00 98.62 109 LEU A O 1
ATOM 907 N N . LYS A 1 110 ? 0.675 9.735 6.039 1.00 98.56 110 LYS A N 1
ATOM 908 C CA . LYS A 1 110 ? 1.775 8.890 5.546 1.00 98.56 110 LYS A CA 1
ATOM 909 C C . LYS A 1 110 ? 1.305 7.859 4.521 1.00 98.56 110 LYS A C 1
ATOM 911 O O . LYS A 1 110 ? 2.004 7.633 3.541 1.00 98.56 110 LYS A O 1
ATOM 916 N N . ASN A 1 111 ? 0.129 7.263 4.709 1.00 98.62 111 ASN A N 1
ATOM 917 C CA . ASN A 1 111 ? -0.445 6.344 3.725 1.00 98.62 111 ASN A CA 1
ATOM 918 C C . ASN A 1 111 ? -0.737 7.051 2.395 1.00 98.62 111 ASN A C 1
ATOM 920 O O . ASN A 1 111 ? -0.410 6.512 1.343 1.00 98.62 111 ASN A O 1
ATOM 924 N N . GLN A 1 112 ? -1.275 8.274 2.432 1.00 98.62 112 GLN A N 1
ATOM 925 C CA . GLN A 1 112 ? -1.491 9.078 1.222 1.00 98.62 112 GLN A CA 1
ATOM 926 C C . GLN A 1 112 ? -0.173 9.391 0.499 1.00 98.62 112 GLN A C 1
ATOM 928 O O . GLN A 1 112 ? -0.110 9.291 -0.727 1.00 98.62 112 GLN A O 1
ATOM 933 N N . ASP A 1 113 ? 0.890 9.716 1.239 1.00 98.50 113 ASP A N 1
ATOM 934 C CA . ASP A 1 113 ? 2.219 9.949 0.663 1.00 98.50 113 ASP A CA 1
ATOM 935 C C . ASP A 1 113 ? 2.787 8.677 0.015 1.00 98.50 113 ASP A C 1
ATOM 937 O O . ASP A 1 113 ? 3.305 8.727 -1.102 1.00 98.50 113 ASP A O 1
ATOM 941 N N . VAL A 1 114 ? 2.649 7.523 0.676 1.00 98.50 114 VAL A N 1
ATOM 942 C CA . VAL A 1 114 ? 3.060 6.219 0.129 1.00 98.50 114 VAL A CA 1
ATOM 943 C C . VAL A 1 114 ? 2.288 5.897 -1.152 1.00 98.50 114 VAL A C 1
ATOM 945 O O . VAL A 1 114 ? 2.898 5.531 -2.156 1.00 98.50 114 VAL A O 1
ATOM 948 N N . GLU A 1 115 ? 0.968 6.091 -1.169 1.00 98.50 115 GLU A N 1
ATOM 949 C CA . GLU A 1 115 ? 0.146 5.902 -2.369 1.00 98.50 115 GLU A CA 1
ATOM 950 C C . GLU A 1 115 ? 0.575 6.838 -3.511 1.00 98.50 115 GLU A C 1
ATOM 952 O O . GLU A 1 115 ? 0.677 6.413 -4.667 1.00 98.50 115 GLU A O 1
ATOM 957 N N . ALA A 1 116 ? 0.874 8.104 -3.208 1.00 98.62 116 ALA A N 1
ATOM 958 C CA . ALA A 1 116 ? 1.348 9.072 -4.194 1.00 98.62 116 ALA A CA 1
ATOM 959 C C . ALA A 1 116 ? 2.716 8.679 -4.776 1.00 98.62 116 ALA A C 1
ATOM 961 O O . ALA A 1 116 ? 2.904 8.725 -5.998 1.00 98.62 116 ALA A O 1
ATOM 962 N N . LEU A 1 117 ? 3.654 8.244 -3.931 1.00 98.62 117 LEU A N 1
ATOM 963 C CA . LEU A 1 117 ? 4.961 7.743 -4.361 1.00 98.62 117 LEU A CA 1
ATOM 964 C C . LEU A 1 117 ? 4.825 6.469 -5.202 1.00 98.62 117 LEU A C 1
ATOM 966 O O . LEU A 1 117 ? 5.463 6.365 -6.251 1.00 98.62 117 LEU A O 1
ATOM 970 N N . GLN A 1 118 ? 3.933 5.549 -4.830 1.00 98.56 118 GLN A N 1
ATOM 971 C CA . GLN A 1 118 ? 3.656 4.346 -5.617 1.00 98.56 118 GLN A CA 1
ATOM 972 C C . GLN A 1 118 ? 3.123 4.696 -7.013 1.00 98.56 118 GLN A C 1
ATOM 974 O O . GLN A 1 118 ? 3.530 4.107 -8.018 1.00 98.56 118 GLN A O 1
ATOM 979 N N . GLN A 1 119 ? 2.244 5.697 -7.118 1.00 98.56 119 GLN A N 1
ATOM 980 C CA . GLN A 1 119 ? 1.774 6.184 -8.416 1.00 98.56 119 GLN A CA 1
ATOM 981 C C . GLN A 1 119 ? 2.908 6.789 -9.252 1.00 98.56 119 GLN A C 1
ATOM 983 O O . GLN A 1 119 ? 2.942 6.574 -10.466 1.00 98.56 119 GLN A O 1
ATOM 988 N N . GLN A 1 120 ? 3.828 7.539 -8.639 1.00 98.56 120 GLN A N 1
ATOM 989 C CA . GLN A 1 120 ? 4.995 8.087 -9.337 1.00 98.56 120 GLN A CA 1
ATOM 990 C C . GLN A 1 120 ? 5.931 6.980 -9.830 1.00 98.56 120 GLN A C 1
ATOM 992 O O . GLN A 1 120 ? 6.327 7.006 -10.996 1.00 98.56 120 GLN A O 1
ATOM 997 N N . LEU A 1 121 ? 6.213 5.981 -8.992 1.00 98.19 121 LEU A N 1
ATOM 998 C CA . LEU A 1 121 ? 7.008 4.810 -9.359 1.00 98.19 121 LEU A CA 1
ATOM 999 C C . LEU A 1 121 ? 6.394 4.086 -10.563 1.00 98.19 121 LEU A C 1
ATOM 1001 O O . LEU A 1 121 ? 7.072 3.863 -11.562 1.00 98.19 121 LEU A O 1
ATOM 1005 N N . ASN A 1 122 ? 5.087 3.820 -10.525 1.00 98.12 122 ASN A N 1
ATOM 1006 C CA . ASN A 1 122 ? 4.369 3.189 -11.633 1.00 98.12 122 ASN A CA 1
ATOM 1007 C C . ASN A 1 122 ? 4.456 4.000 -12.938 1.00 98.12 122 ASN A C 1
ATOM 1009 O O . ASN A 1 122 ? 4.581 3.424 -14.020 1.00 98.12 122 ASN A O 1
ATOM 1013 N N . ARG A 1 123 ? 4.405 5.337 -12.866 1.00 98.62 123 ARG A N 1
ATOM 1014 C CA . ARG A 1 123 ? 4.592 6.207 -14.043 1.00 98.62 123 ARG A CA 1
ATOM 1015 C C . ARG A 1 123 ? 6.020 6.118 -14.578 1.00 98.62 123 ARG A C 1
ATOM 1017 O O . ARG A 1 123 ? 6.198 5.988 -15.786 1.00 98.62 123 ARG A O 1
ATOM 1024 N N . LEU A 1 124 ? 7.022 6.155 -13.699 1.00 98.38 124 LEU A N 1
ATOM 1025 C CA . LEU A 1 124 ? 8.429 6.039 -14.087 1.00 98.38 124 LEU A CA 1
ATOM 1026 C C . LEU A 1 124 ? 8.748 4.677 -14.697 1.00 98.38 124 LEU A C 1
ATOM 1028 O O . LEU A 1 124 ? 9.455 4.634 -15.697 1.00 98.38 124 LEU A O 1
ATOM 1032 N N . MET A 1 125 ? 8.196 3.586 -14.163 1.00 98.31 125 MET A N 1
ATOM 1033 C CA . MET A 1 125 ? 8.360 2.251 -14.745 1.00 98.31 125 MET A CA 1
ATOM 1034 C C . MET A 1 125 ? 7.839 2.193 -16.184 1.00 98.31 125 MET A C 1
ATOM 1036 O O . MET A 1 125 ? 8.538 1.682 -17.057 1.00 98.31 125 MET A O 1
ATOM 1040 N N . LYS A 1 126 ? 6.669 2.788 -16.460 1.00 98.38 126 LYS A N 1
ATOM 1041 C CA . LYS A 1 126 ? 6.127 2.886 -17.828 1.00 98.38 126 LYS A CA 1
ATOM 1042 C C . LYS A 1 126 ? 7.051 3.680 -18.751 1.00 98.38 126 LYS A C 1
ATOM 1044 O O . LYS A 1 126 ? 7.443 3.177 -19.795 1.00 98.38 126 LYS A O 1
ATOM 1049 N N . ILE A 1 127 ? 7.477 4.871 -18.324 1.00 98.25 127 ILE A N 1
ATOM 1050 C CA . ILE A 1 127 ? 8.402 5.704 -19.110 1.00 98.25 127 ILE A CA 1
ATOM 1051 C C . ILE A 1 127 ? 9.723 4.964 -19.360 1.00 98.25 127 ILE A C 1
ATOM 1053 O O . ILE A 1 127 ? 10.274 5.025 -20.456 1.00 98.25 127 ILE A O 1
ATOM 1057 N N . ASN A 1 128 ? 10.248 4.256 -18.359 1.00 98.25 128 ASN A N 1
ATOM 1058 C CA . ASN A 1 128 ? 11.493 3.509 -18.495 1.00 98.25 128 ASN A CA 1
ATOM 1059 C C . ASN A 1 128 ? 11.350 2.363 -19.502 1.00 98.25 128 ASN A C 1
ATOM 1061 O O . ASN A 1 128 ? 12.225 2.197 -20.348 1.00 98.25 128 ASN A O 1
ATOM 1065 N N . HIS A 1 129 ? 10.242 1.620 -19.448 1.00 97.94 129 HIS A N 1
ATOM 1066 C CA . HIS A 1 129 ? 9.923 0.586 -20.428 1.00 97.94 129 HIS A CA 1
ATOM 1067 C C . HIS A 1 129 ? 9.858 1.158 -21.852 1.00 97.94 129 HIS A C 1
ATOM 1069 O O . HIS A 1 129 ? 10.530 0.644 -22.746 1.00 97.94 129 HIS A O 1
ATOM 1075 N N . ASP A 1 130 ? 9.146 2.271 -22.046 1.00 97.69 130 ASP A N 1
ATOM 1076 C CA . ASP A 1 130 ? 9.021 2.931 -23.351 1.00 97.69 130 ASP A CA 1
ATOM 1077 C C . ASP A 1 130 ? 10.382 3.394 -23.891 1.00 97.69 130 ASP A C 1
ATOM 1079 O O . ASP A 1 130 ? 10.689 3.233 -25.075 1.00 97.69 130 ASP A O 1
ATOM 1083 N N . LEU A 1 131 ? 11.237 3.942 -23.020 1.00 98.44 131 LEU A N 1
ATOM 1084 C CA . LEU A 1 131 ? 12.593 4.349 -23.385 1.00 98.44 131 LEU A CA 1
ATOM 1085 C C . LEU A 1 131 ? 13.469 3.151 -23.756 1.00 98.44 131 LEU A C 1
ATOM 1087 O O . LEU A 1 131 ? 14.176 3.223 -24.761 1.00 98.44 131 LEU A O 1
ATOM 1091 N N . ARG A 1 132 ? 13.410 2.048 -22.999 1.00 98.44 132 ARG A N 1
ATOM 1092 C CA . ARG A 1 132 ? 14.123 0.806 -23.343 1.00 98.44 132 ARG A CA 1
ATOM 1093 C C . ARG A 1 132 ? 13.674 0.284 -24.704 1.00 98.44 132 ARG A C 1
ATOM 1095 O O . ARG A 1 132 ? 14.522 0.017 -25.549 1.00 98.44 132 ARG A O 1
ATOM 1102 N N . HIS A 1 133 ? 12.364 0.224 -24.948 1.00 98.50 133 HIS A N 1
ATOM 1103 C CA . HIS A 1 133 ? 11.820 -0.194 -26.238 1.00 98.50 133 HIS A CA 1
ATOM 1104 C C . HIS A 1 133 ? 12.305 0.712 -27.380 1.00 98.50 133 HIS A C 1
ATOM 1106 O O . HIS A 1 133 ? 12.756 0.224 -28.417 1.00 98.50 133 HIS A O 1
ATOM 1112 N N . LYS A 1 134 ? 12.300 2.035 -27.171 1.00 98.38 134 LYS A N 1
ATOM 1113 C CA . LYS A 1 134 ? 12.815 3.000 -28.150 1.00 98.38 134 LYS A CA 1
ATOM 1114 C C . LYS A 1 134 ? 14.300 2.786 -28.450 1.00 98.38 134 LYS A C 1
ATOM 1116 O O . LYS A 1 134 ? 14.680 2.840 -29.617 1.00 98.38 134 LYS A O 1
ATOM 1121 N N . VAL A 1 135 ? 15.120 2.525 -27.431 1.00 98.00 135 VAL A N 1
ATOM 1122 C CA . VAL A 1 135 ? 16.542 2.186 -27.611 1.00 98.00 135 VAL A CA 1
ATOM 1123 C C . VAL A 1 135 ? 16.684 0.913 -28.443 1.00 98.00 135 VAL A C 1
ATOM 1125 O O . VAL A 1 135 ? 17.417 0.929 -29.424 1.00 98.00 135 VAL A O 1
ATOM 1128 N N . THR A 1 136 ? 15.923 -0.146 -28.147 1.00 98.38 136 THR A N 1
ATOM 1129 C CA . THR A 1 136 ? 15.949 -1.391 -28.934 1.00 98.38 136 THR A CA 1
ATOM 1130 C C . THR A 1 136 ? 15.605 -1.159 -30.408 1.00 98.38 136 THR A C 1
ATOM 1132 O O . THR A 1 136 ? 16.294 -1.672 -31.289 1.00 98.38 136 THR A O 1
ATOM 1135 N N . VAL A 1 137 ? 14.569 -0.364 -30.696 1.00 98.19 137 VAL A N 1
ATOM 1136 C CA . VAL A 1 137 ? 14.177 -0.032 -32.077 1.00 98.19 137 VAL A CA 1
ATOM 1137 C C . VAL A 1 137 ? 15.264 0.784 -32.779 1.00 98.19 137 VAL A C 1
ATOM 1139 O O . VAL A 1 137 ? 15.621 0.474 -33.915 1.00 98.19 137 VAL A O 1
ATOM 1142 N N . MET A 1 138 ? 15.816 1.803 -32.115 1.00 97.75 138 MET A N 1
ATOM 1143 C CA . MET A 1 138 ? 16.894 2.621 -32.679 1.00 97.75 138 MET A CA 1
ATOM 1144 C C . MET A 1 138 ? 18.167 1.805 -32.929 1.00 97.75 138 MET A C 1
ATOM 1146 O O . MET A 1 138 ? 18.795 1.971 -33.972 1.00 97.75 138 MET A O 1
ATOM 1150 N N . ASP A 1 139 ? 18.522 0.889 -32.027 1.00 97.50 139 ASP A N 1
ATOM 1151 C CA . ASP A 1 139 ? 19.664 -0.012 -32.194 1.00 97.50 139 ASP A CA 1
ATOM 1152 C C . ASP A 1 139 ? 19.472 -0.951 -33.391 1.00 97.50 139 ASP A C 1
ATOM 1154 O O . ASP A 1 139 ? 20.408 -1.170 -34.164 1.00 97.50 139 ASP A O 1
ATOM 1158 N N . ALA A 1 140 ? 18.264 -1.493 -33.578 1.00 97.00 140 ALA A N 1
ATOM 1159 C CA . ALA A 1 140 ? 17.939 -2.325 -34.735 1.00 97.00 140 ALA A CA 1
ATOM 1160 C C . ALA A 1 140 ? 18.036 -1.531 -36.048 1.00 97.00 140 ALA A C 1
ATOM 1162 O O . ALA A 1 140 ? 18.653 -1.993 -37.007 1.00 97.00 140 ALA A O 1
ATOM 1163 N N . GLN A 1 141 ? 17.499 -0.307 -36.074 1.00 97.88 141 GLN A N 1
ATOM 1164 C CA . GLN A 1 141 ? 17.614 0.593 -37.225 1.00 97.88 141 GLN A CA 1
ATOM 1165 C C . GLN A 1 141 ? 19.076 0.946 -37.530 1.00 97.88 141 GLN A C 1
ATOM 1167 O O . GLN A 1 141 ? 19.490 0.911 -38.687 1.00 97.88 141 GLN A O 1
ATOM 1172 N N . GLY A 1 142 ? 19.877 1.238 -36.502 1.00 97.81 142 GLY A N 1
ATOM 1173 C CA . GLY A 1 142 ? 21.302 1.526 -36.650 1.00 97.81 142 GLY A CA 1
ATOM 1174 C C . GLY A 1 142 ? 22.076 0.355 -37.254 1.00 97.81 142 GLY A C 1
ATOM 1175 O O . GLY A 1 142 ? 22.891 0.559 -38.151 1.00 97.81 142 GLY A O 1
ATOM 1176 N N . ARG A 1 143 ? 21.786 -0.879 -36.822 1.00 97.69 143 ARG A N 1
ATOM 1177 C CA . ARG A 1 143 ? 22.390 -2.095 -37.396 1.00 97.69 143 ARG A CA 1
ATOM 1178 C C . ARG A 1 143 ? 22.014 -2.286 -38.860 1.00 97.69 143 ARG A C 1
ATOM 1180 O O . ARG A 1 143 ? 22.914 -2.474 -39.671 1.00 97.69 143 ARG A O 1
ATOM 1187 N N . ALA A 1 144 ? 20.735 -2.144 -39.202 1.00 97.62 144 ALA A N 1
ATOM 1188 C CA . ALA A 1 144 ? 20.273 -2.263 -40.584 1.00 97.62 144 ALA A CA 1
ATOM 1189 C C . ALA A 1 144 ? 20.952 -1.238 -41.513 1.00 97.62 144 ALA A C 1
ATOM 1191 O O . ALA A 1 144 ? 21.353 -1.573 -42.624 1.00 97.62 144 ALA A O 1
ATOM 1192 N N . LEU A 1 145 ? 21.147 0.003 -41.052 1.00 98.19 145 LEU A N 1
ATOM 1193 C CA . LEU A 1 145 ? 21.871 1.023 -41.821 1.00 98.19 145 LEU A CA 1
ATOM 1194 C C . LEU A 1 145 ? 23.362 0.694 -41.988 1.00 98.19 145 LEU A C 1
ATOM 1196 O O . LEU A 1 145 ? 23.928 0.950 -43.050 1.00 98.19 145 LEU A O 1
ATOM 1200 N N . ILE A 1 146 ? 24.006 0.132 -40.959 1.00 98.19 146 ILE A N 1
ATOM 1201 C CA . ILE A 1 146 ? 25.403 -0.324 -41.048 1.00 98.19 146 ILE A CA 1
ATOM 1202 C C . ILE A 1 146 ? 25.528 -1.470 -42.058 1.00 98.19 146 ILE A C 1
ATOM 1204 O O . ILE A 1 146 ? 26.454 -1.456 -42.867 1.00 98.19 146 ILE A O 1
ATOM 1208 N N . GLU A 1 147 ? 24.597 -2.426 -42.043 1.00 97.38 147 GLU A N 1
ATOM 1209 C CA . GLU A 1 147 ? 24.547 -3.543 -42.994 1.00 97.38 147 GLU A CA 1
ATOM 1210 C C . GLU A 1 147 ? 24.369 -3.041 -44.432 1.00 97.38 147 GLU A C 1
ATOM 1212 O O . GLU A 1 147 ? 25.200 -3.346 -45.285 1.00 97.38 147 GLU A O 1
ATOM 1217 N N . GLN A 1 148 ? 23.389 -2.168 -44.685 1.00 97.69 148 GLN A N 1
ATOM 1218 C CA . GLN A 1 148 ? 23.181 -1.556 -46.006 1.00 97.69 148 GLN A CA 1
ATOM 1219 C C . GLN A 1 148 ? 24.410 -0.784 -46.496 1.00 97.69 148 GLN A C 1
ATOM 1221 O O . GLN A 1 148 ? 24.774 -0.853 -47.670 1.00 97.69 148 GLN A O 1
ATOM 1226 N N . LYS A 1 149 ? 25.076 -0.044 -45.603 1.00 97.56 149 LYS A N 1
ATOM 1227 C CA . LYS A 1 149 ? 26.311 0.664 -45.945 1.00 97.56 149 LYS A CA 1
ATOM 1228 C C . LYS A 1 149 ? 27.413 -0.321 -46.347 1.00 97.56 149 LYS A C 1
ATOM 1230 O O . LYS A 1 149 ? 28.062 -0.104 -47.367 1.00 97.56 149 LYS A O 1
ATOM 1235 N N . ALA A 1 150 ? 27.610 -1.385 -45.571 1.00 97.38 150 ALA A N 1
ATOM 1236 C CA . ALA A 1 150 ? 28.616 -2.401 -45.863 1.00 97.38 150 ALA A CA 1
ATOM 1237 C C . ALA A 1 150 ? 28.341 -3.117 -47.200 1.00 97.38 150 ALA A C 1
ATOM 1239 O O . ALA A 1 150 ? 29.270 -3.355 -47.971 1.00 97.38 150 ALA A O 1
ATOM 1240 N N . GLU A 1 151 ? 27.074 -3.404 -47.513 1.00 97.25 151 GLU A N 1
ATOM 1241 C CA . GLU A 1 151 ? 26.659 -3.971 -48.804 1.00 97.25 151 GLU A CA 1
ATOM 1242 C C . GLU A 1 151 ? 26.982 -3.035 -49.976 1.00 97.25 151 GLU A C 1
ATOM 1244 O O . GLU A 1 151 ? 27.568 -3.464 -50.973 1.00 97.25 151 GLU A O 1
ATOM 1249 N N . LEU A 1 152 ? 26.654 -1.744 -49.854 1.00 97.62 152 LEU A N 1
ATOM 1250 C CA . LEU A 1 152 ? 26.959 -0.748 -50.886 1.00 97.62 152 LEU A CA 1
ATOM 1251 C C . LEU A 1 152 ? 28.470 -0.562 -51.085 1.00 97.62 152 LEU A C 1
ATOM 1253 O O . LEU A 1 152 ? 28.923 -0.459 -52.225 1.00 97.62 152 LEU A O 1
ATOM 1257 N N . GLU A 1 153 ? 29.255 -0.554 -50.005 1.00 97.69 153 GLU A N 1
ATOM 1258 C CA . GLU A 1 153 ? 30.720 -0.491 -50.076 1.00 97.69 153 GLU A CA 1
ATOM 1259 C C . GLU A 1 153 ? 31.306 -1.723 -50.787 1.00 97.69 153 GLU A C 1
ATOM 1261 O O . GLU A 1 153 ? 32.180 -1.576 -51.643 1.00 97.69 153 GLU A O 1
ATOM 1266 N N . ALA A 1 154 ? 30.787 -2.926 -50.517 1.00 97.69 154 ALA A N 1
ATOM 1267 C CA . ALA A 1 154 ? 31.212 -4.152 -51.197 1.00 97.69 154 ALA A CA 1
ATOM 1268 C C . ALA A 1 154 ? 30.854 -4.155 -52.697 1.00 97.69 154 ALA A C 1
ATOM 1270 O O . ALA A 1 154 ? 31.670 -4.550 -53.540 1.00 97.69 154 ALA A O 1
ATOM 1271 N N . LEU A 1 155 ? 29.656 -3.676 -53.056 1.00 97.81 155 LEU A N 1
ATOM 1272 C CA . LEU A 1 155 ? 29.243 -3.522 -54.455 1.00 97.81 155 LEU A CA 1
ATOM 1273 C C . LEU A 1 155 ? 30.133 -2.520 -55.196 1.00 97.81 155 LEU A C 1
ATOM 1275 O O . LEU A 1 155 ? 30.556 -2.788 -56.322 1.00 97.8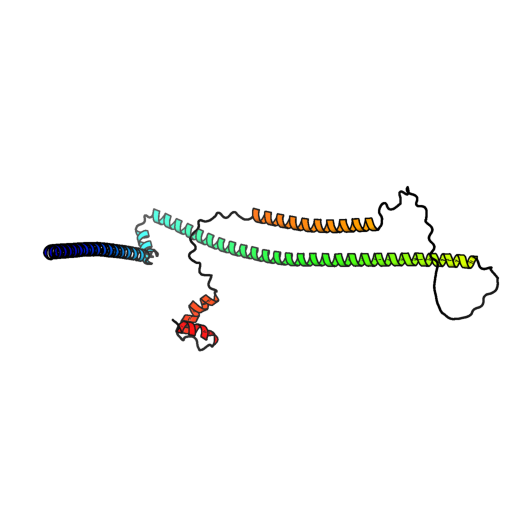1 155 LEU A O 1
ATOM 1279 N N . LEU A 1 156 ? 30.452 -1.389 -54.563 1.00 97.75 156 LEU A N 1
ATOM 1280 C CA . LEU A 1 156 ? 31.340 -0.380 -55.132 1.00 97.75 156 LEU A CA 1
ATOM 1281 C C . LEU A 1 156 ? 32.744 -0.948 -55.375 1.00 97.75 156 LEU A C 1
ATOM 1283 O O . LEU A 1 156 ? 33.254 -0.822 -56.486 1.00 97.75 156 LEU A O 1
ATOM 1287 N N . GLN A 1 157 ? 33.322 -1.656 -54.401 1.00 96.88 157 GLN A N 1
ATOM 1288 C CA . GLN A 1 157 ? 34.620 -2.322 -54.571 1.00 96.88 157 GLN A CA 1
ATOM 1289 C C . GLN A 1 157 ? 34.611 -3.334 -55.724 1.00 96.88 157 GLN A C 1
ATOM 1291 O O . GLN A 1 157 ? 35.559 -3.394 -56.507 1.00 96.88 157 GLN A O 1
ATOM 1296 N N . THR A 1 158 ? 33.531 -4.106 -55.870 1.00 96.50 158 THR A N 1
ATOM 1297 C CA . THR A 1 158 ? 33.382 -5.069 -56.975 1.00 96.50 158 THR A CA 1
ATOM 1298 C C . THR A 1 158 ? 33.378 -4.352 -58.328 1.00 96.50 158 THR A C 1
ATOM 1300 O O . THR A 1 158 ? 34.119 -4.729 -59.237 1.00 96.50 158 THR A O 1
ATOM 1303 N N . ARG A 1 159 ? 32.621 -3.253 -58.449 1.00 95.94 159 ARG A N 1
ATOM 1304 C CA . ARG A 1 159 ? 32.594 -2.417 -59.662 1.00 95.94 159 ARG A CA 1
ATOM 1305 C C . ARG A 1 159 ? 33.944 -1.764 -59.962 1.00 95.94 159 ARG A C 1
ATOM 1307 O O . ARG A 1 159 ? 34.360 -1.712 -61.119 1.00 95.94 159 ARG A O 1
ATOM 1314 N N . GLU A 1 160 ? 34.660 -1.286 -58.951 1.00 95.50 160 GLU A N 1
ATOM 1315 C CA . GLU A 1 160 ? 36.010 -0.734 -59.120 1.00 95.50 160 GLU A CA 1
ATOM 1316 C C . GLU A 1 160 ? 36.994 -1.791 -59.642 1.00 95.50 160 GLU A C 1
ATOM 1318 O O . GLU A 1 160 ? 37.770 -1.515 -60.559 1.00 95.50 160 GLU A O 1
ATOM 1323 N N . GLN A 1 161 ? 36.921 -3.028 -59.142 1.00 95.88 161 GLN A N 1
ATOM 1324 C CA . GLN A 1 161 ? 37.731 -4.134 -59.659 1.00 95.88 161 GLN A CA 1
ATOM 1325 C C . GLN A 1 161 ? 37.378 -4.483 -61.112 1.00 95.88 161 GLN A C 1
ATOM 1327 O O . GLN A 1 161 ? 38.285 -4.661 -61.928 1.00 95.88 161 GLN A O 1
ATOM 1332 N N . GLU A 1 162 ? 36.090 -4.548 -61.464 1.00 95.31 162 GLU A N 1
ATOM 1333 C CA . GLU A 1 162 ? 35.628 -4.770 -62.845 1.00 95.31 162 GLU A CA 1
ATOM 1334 C C . GLU A 1 162 ? 36.137 -3.679 -63.796 1.00 95.31 162 GLU A C 1
ATOM 1336 O O . GLU A 1 162 ? 36.734 -3.976 -64.831 1.00 95.31 162 GLU A O 1
ATOM 1341 N N . THR A 1 163 ? 35.971 -2.405 -63.431 1.00 94.12 163 THR A N 1
ATOM 1342 C CA . THR A 1 163 ? 36.468 -1.283 -64.246 1.00 94.12 163 THR A CA 1
ATOM 1343 C C . THR A 1 163 ? 37.994 -1.282 -64.361 1.00 94.12 163 THR A C 1
ATOM 1345 O O . THR A 1 163 ? 38.527 -0.967 -65.428 1.00 94.12 163 THR A O 1
ATOM 1348 N N . GLY A 1 164 ? 38.708 -1.678 -63.303 1.00 94.44 164 GLY A N 1
ATOM 1349 C CA . GLY A 1 164 ? 40.155 -1.881 -63.321 1.00 94.44 164 GLY A CA 1
ATOM 1350 C C . GLY A 1 164 ? 40.587 -2.967 -64.310 1.00 94.44 164 GLY A C 1
ATOM 1351 O O . GLY A 1 164 ? 41.509 -2.739 -65.099 1.00 94.44 164 GLY A O 1
ATOM 1352 N N . LYS A 1 165 ? 39.891 -4.113 -64.324 1.00 93.94 165 LYS A N 1
ATOM 1353 C CA . LYS A 1 165 ? 40.120 -5.209 -65.285 1.00 93.94 165 LYS A CA 1
ATOM 1354 C C . LYS A 1 165 ? 39.885 -4.751 -66.726 1.00 93.94 165 LYS A C 1
ATOM 1356 O O . LYS A 1 165 ? 40.798 -4.857 -67.545 1.00 93.94 165 LYS A O 1
ATOM 1361 N N . LEU A 1 166 ? 38.732 -4.138 -67.009 1.00 93.62 166 LEU A N 1
ATOM 1362 C CA . LEU A 1 166 ? 38.397 -3.623 -68.344 1.00 93.62 166 LEU A CA 1
ATOM 1363 C C . LEU A 1 166 ? 39.410 -2.576 -68.832 1.00 93.62 166 LEU A C 1
ATOM 1365 O O . LEU A 1 166 ? 39.817 -2.584 -69.993 1.00 93.62 166 LEU A O 1
ATOM 1369 N N . ARG A 1 167 ? 39.880 -1.687 -67.946 1.00 93.88 167 ARG A N 1
ATOM 1370 C CA . ARG A 1 167 ? 40.930 -0.711 -68.279 1.00 93.88 167 ARG A CA 1
ATOM 1371 C C . ARG A 1 167 ? 42.251 -1.397 -68.638 1.00 93.88 167 ARG A C 1
ATOM 1373 O O . ARG A 1 167 ? 42.920 -0.961 -69.575 1.00 93.88 167 ARG A O 1
ATOM 1380 N N . ALA A 1 168 ? 42.636 -2.442 -67.907 1.00 90.81 168 ALA A N 1
ATOM 1381 C CA . ALA A 1 168 ? 43.846 -3.204 -68.200 1.00 90.81 168 ALA A CA 1
ATOM 1382 C C . ALA A 1 168 ? 43.748 -3.932 -69.554 1.00 90.81 168 ALA A C 1
ATOM 1384 O O . ALA A 1 168 ? 44.713 -3.936 -70.319 1.00 90.81 168 ALA A O 1
ATOM 1385 N N . GLU A 1 169 ? 42.588 -4.499 -69.880 1.00 89.81 169 GLU A N 1
ATOM 1386 C CA . GLU A 1 169 ? 42.319 -5.138 -71.175 1.00 89.81 169 GLU A CA 1
ATOM 1387 C C . GLU A 1 169 ? 42.325 -4.136 -72.335 1.00 89.81 169 GLU A C 1
ATOM 1389 O O . GLU A 1 169 ? 42.987 -4.381 -73.345 1.00 89.81 169 GLU A O 1
ATOM 1394 N N . ALA A 1 170 ? 41.700 -2.966 -72.168 1.00 84.19 170 ALA A N 1
ATOM 1395 C CA . ALA A 1 170 ? 41.739 -1.881 -73.151 1.00 84.19 170 ALA A CA 1
ATOM 1396 C C . ALA A 1 170 ? 43.165 -1.340 -73.388 1.00 84.19 170 ALA A C 1
ATOM 1398 O O . ALA A 1 170 ? 43.528 -0.964 -74.504 1.00 84.19 170 ALA A O 1
ATOM 1399 N N . GLY A 1 171 ? 44.010 -1.317 -72.351 1.00 82.12 171 GLY A N 1
ATOM 1400 C CA . GLY A 1 171 ? 45.432 -0.995 -72.491 1.00 82.12 171 GLY A CA 1
ATOM 1401 C C . GLY A 1 171 ? 46.181 -2.028 -73.339 1.00 82.12 171 GLY A C 1
ATOM 1402 O O . GLY A 1 171 ? 46.938 -1.661 -74.237 1.00 82.12 171 GLY A O 1
ATOM 1403 N N . LYS A 1 172 ? 45.920 -3.320 -73.105 1.00 82.69 172 LYS A N 1
ATOM 1404 C CA . LYS A 1 172 ? 46.533 -4.433 -73.850 1.00 82.69 172 LYS A CA 1
ATOM 1405 C C . LYS A 1 172 ? 46.074 -4.497 -75.310 1.00 82.69 172 LYS A C 1
ATOM 1407 O O . LYS A 1 172 ? 46.873 -4.855 -76.171 1.00 82.69 172 LYS A O 1
ATOM 1412 N N . SER A 1 173 ? 44.817 -4.170 -75.612 1.00 72.31 173 SER A N 1
ATOM 1413 C CA . SER A 1 173 ? 44.320 -4.126 -76.995 1.00 72.31 173 SER A CA 1
ATOM 1414 C C . SER A 1 173 ? 44.889 -2.937 -77.778 1.00 72.31 173 SER A C 1
ATOM 1416 O O . SER A 1 173 ? 45.212 -3.081 -78.956 1.00 72.31 173 SER A O 1
ATOM 1418 N N . ARG A 1 174 ? 45.119 -1.793 -77.118 1.00 66.62 174 ARG A N 1
ATOM 1419 C CA . ARG A 1 174 ? 45.792 -0.625 -77.711 1.00 66.62 174 ARG A CA 1
ATOM 1420 C C . ARG A 1 174 ? 47.269 -0.879 -78.036 1.00 66.62 174 ARG A C 1
ATOM 1422 O O . ARG A 1 174 ? 47.753 -0.353 -79.032 1.00 66.62 174 ARG A O 1
ATOM 1429 N N . ASP A 1 175 ? 47.965 -1.680 -77.231 1.00 58.97 175 ASP A N 1
ATOM 1430 C CA . ASP A 1 175 ? 49.388 -2.007 -77.430 1.00 58.97 175 ASP A CA 1
ATOM 1431 C C . ASP A 1 175 ? 49.620 -3.037 -78.558 1.00 58.97 175 ASP A C 1
ATOM 1433 O O . ASP A 1 175 ? 50.704 -3.130 -79.126 1.00 58.97 175 ASP A O 1
ATOM 1437 N N . LYS A 1 176 ? 48.573 -3.784 -78.941 1.00 59.69 176 LYS A N 1
ATOM 1438 C CA . LYS A 1 176 ? 48.595 -4.764 -80.043 1.00 59.69 176 LYS A CA 1
ATOM 1439 C C . LYS A 1 176 ? 48.203 -4.188 -81.412 1.00 59.69 176 LYS A C 1
ATOM 1441 O O . LYS A 1 176 ? 48.228 -4.924 -82.396 1.00 59.69 176 LYS A O 1
ATOM 1446 N N . SER A 1 177 ? 47.852 -2.903 -81.503 1.00 44.50 177 SER A N 1
ATOM 1447 C CA . SER A 1 177 ? 47.505 -2.245 -82.770 1.00 44.50 177 SER A CA 1
ATOM 1448 C C . SER A 1 177 ? 48.664 -1.356 -83.259 1.00 44.50 177 SER A C 1
ATOM 1450 O O . SER A 1 177 ? 49.141 -0.518 -82.487 1.00 44.50 177 SER A O 1
ATOM 1452 N N . PRO A 1 178 ? 49.160 -1.489 -84.509 1.00 46.56 178 PRO A N 1
ATOM 1453 C CA . PRO A 1 178 ? 50.272 -0.676 -84.995 1.00 46.56 178 PRO A CA 1
ATOM 1454 C C . PRO A 1 178 ? 49.877 0.802 -85.095 1.00 46.56 178 PRO A C 1
ATOM 1456 O O . PRO A 1 178 ? 48.911 1.162 -85.767 1.00 46.56 178 PRO A O 1
ATOM 1459 N N . ARG A 1 179 ? 50.671 1.679 -84.468 1.00 45.69 179 ARG A N 1
ATOM 1460 C CA . ARG A 1 179 ? 50.603 3.136 -84.661 1.00 45.69 179 ARG A CA 1
ATOM 1461 C C . ARG A 1 179 ? 50.831 3.486 -86.139 1.00 45.69 179 ARG A C 1
ATOM 1463 O O . ARG A 1 179 ? 51.954 3.376 -86.620 1.00 45.69 179 ARG A O 1
ATOM 1470 N N . GLN A 1 180 ? 49.807 3.996 -86.821 1.00 37.97 180 GLN A N 1
ATOM 1471 C CA . GLN A 1 180 ? 49.980 4.880 -87.981 1.00 37.97 180 GLN A CA 1
ATOM 1472 C C . GLN A 1 180 ? 49.797 6.340 -87.531 1.00 37.97 180 GLN A C 1
ATOM 1474 O O . GLN A 1 180 ? 48.895 6.607 -86.733 1.00 37.97 180 GLN A O 1
ATOM 1479 N N . PRO A 1 181 ? 50.629 7.297 -87.985 1.00 43.72 181 PRO A N 1
ATOM 1480 C CA . PRO A 1 181 ? 50.459 8.700 -87.644 1.00 43.72 181 PRO A CA 1
ATOM 1481 C C . PRO A 1 181 ? 49.658 9.411 -88.737 1.00 43.72 181 PRO A C 1
ATOM 1483 O O . PRO A 1 181 ? 50.074 9.392 -89.889 1.00 43.72 181 PRO A O 1
ATOM 1486 N N . ALA A 1 182 ? 48.568 10.092 -88.380 1.00 38.31 182 ALA A N 1
ATOM 1487 C CA . ALA A 1 182 ? 48.184 11.362 -89.002 1.00 38.31 182 ALA A CA 1
ATOM 1488 C C . ALA A 1 182 ? 46.926 11.963 -88.358 1.00 38.31 182 ALA A C 1
ATOM 1490 O O . ALA A 1 182 ? 45.857 11.372 -88.375 1.00 38.31 182 ALA A O 1
ATOM 1491 N N . HIS A 1 183 ? 47.117 13.198 -87.897 1.00 32.50 183 HIS A N 1
ATOM 1492 C CA . HIS A 1 183 ? 46.242 14.351 -88.105 1.00 32.50 183 HIS A CA 1
ATOM 1493 C C . HIS A 1 183 ? 44.868 14.415 -87.411 1.00 32.50 183 HIS A C 1
ATOM 1495 O O . HIS A 1 183 ? 43.921 13.707 -87.727 1.00 32.50 183 HIS A O 1
ATOM 1501 N N . ASN A 1 184 ? 44.778 15.394 -86.506 1.00 34.69 184 ASN A N 1
ATOM 1502 C CA . ASN A 1 184 ? 43.545 15.985 -86.005 1.00 34.69 184 ASN A CA 1
ATOM 1503 C C . ASN A 1 184 ? 42.690 16.525 -87.160 1.00 34.69 184 ASN A C 1
ATOM 1505 O O . ASN A 1 184 ? 43.186 17.356 -87.919 1.00 34.69 184 ASN A O 1
ATOM 1509 N N . GLN A 1 185 ? 41.404 16.180 -87.192 1.00 35.84 185 GLN A N 1
ATOM 1510 C CA . GLN A 1 185 ? 40.309 17.155 -87.234 1.00 35.84 185 GLN A CA 1
ATOM 1511 C C . GLN A 1 185 ? 38.966 16.472 -86.948 1.00 35.84 185 GLN A C 1
ATOM 1513 O O . GLN A 1 185 ? 38.796 15.273 -87.139 1.00 35.84 185 GLN A O 1
ATOM 1518 N N . GLU A 1 186 ? 38.083 17.270 -86.363 1.00 38.78 186 GLU A N 1
ATOM 1519 C CA . GLU A 1 186 ? 36.808 16.951 -85.729 1.00 38.78 186 GLU A CA 1
ATOM 1520 C C . GLU A 1 186 ? 35.814 16.242 -86.657 1.00 38.78 186 GLU A C 1
ATOM 1522 O O . GLU A 1 186 ? 35.657 16.666 -87.794 1.00 38.78 186 GLU A O 1
ATOM 1527 N N . GLU A 1 187 ? 35.024 15.292 -86.135 1.00 32.69 187 GLU A N 1
ATOM 1528 C CA . GLU A 1 187 ? 33.571 15.347 -86.334 1.00 32.69 187 GLU A CA 1
ATOM 1529 C C . GLU A 1 187 ? 32.751 14.424 -85.414 1.00 32.69 187 GLU A C 1
ATOM 1531 O O . GLU A 1 187 ? 33.153 13.345 -84.990 1.00 32.69 187 GLU A O 1
ATOM 1536 N N . LYS A 1 188 ? 31.561 14.951 -85.124 1.00 34.12 188 LYS A N 1
ATOM 1537 C CA . LYS A 1 188 ? 30.354 14.418 -84.486 1.00 34.12 188 LYS A CA 1
ATOM 1538 C C . LYS A 1 188 ? 30.051 12.916 -84.656 1.00 34.12 188 LYS A C 1
ATOM 1540 O O . LYS A 1 188 ? 29.950 12.422 -85.769 1.00 34.12 188 LYS A O 1
ATOM 1545 N N . GLY 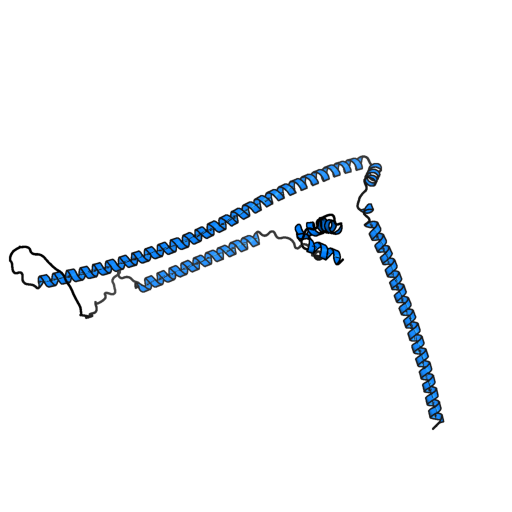A 1 189 ? 29.525 12.342 -83.567 1.00 30.03 189 GLY A N 1
ATOM 1546 C CA . GLY A 1 189 ? 28.177 11.750 -83.584 1.00 30.03 189 GLY A CA 1
ATOM 1547 C C . GLY A 1 189 ? 28.040 10.235 -83.374 1.00 30.03 189 GLY A C 1
ATOM 1548 O O . GLY A 1 189 ? 28.582 9.460 -84.142 1.00 30.03 189 GLY A O 1
ATOM 1549 N N . LYS A 1 190 ? 27.152 9.893 -82.419 1.00 32.44 190 LYS A N 1
ATOM 1550 C CA . LYS A 1 190 ? 26.309 8.674 -82.293 1.00 32.44 190 LYS A CA 1
ATOM 1551 C C . LYS A 1 190 ? 27.034 7.330 -82.076 1.00 32.44 190 LYS A C 1
ATOM 1553 O O . LYS A 1 190 ? 27.839 6.920 -82.889 1.00 32.44 190 LYS A O 1
ATOM 1558 N N . ALA A 1 191 ? 26.900 6.693 -80.911 1.00 33.84 191 ALA A N 1
ATOM 1559 C CA . ALA A 1 191 ? 25.747 5.962 -80.345 1.00 33.84 191 ALA A CA 1
ATOM 1560 C C . ALA A 1 191 ? 25.780 4.459 -80.688 1.00 33.84 191 ALA A C 1
ATOM 1562 O O . ALA A 1 191 ? 25.941 4.111 -81.849 1.00 33.84 191 ALA A O 1
ATOM 1563 N N . GLU A 1 192 ? 25.529 3.653 -79.642 1.00 33.12 192 GLU A N 1
ATOM 1564 C CA . GLU A 1 192 ? 25.083 2.242 -79.647 1.00 33.12 192 GLU A CA 1
ATOM 1565 C C . GLU A 1 192 ? 26.129 1.179 -80.037 1.00 33.12 192 GLU A C 1
ATOM 1567 O O . GLU A 1 192 ? 27.006 1.433 -80.847 1.00 33.12 192 GLU A O 1
ATOM 1572 N N . ALA A 1 193 ? 26.116 -0.070 -79.570 1.00 35.25 193 ALA A N 1
ATOM 1573 C CA . ALA A 1 193 ? 25.538 -0.819 -78.446 1.00 35.25 193 ALA A CA 1
ATOM 1574 C C . ALA A 1 193 ? 25.995 -2.294 -78.655 1.00 35.25 193 ALA A C 1
ATOM 1576 O O . ALA A 1 193 ? 26.335 -2.643 -79.784 1.00 35.25 193 ALA A O 1
ATOM 1577 N N . LEU A 1 194 ? 25.880 -3.144 -77.615 1.00 33.66 194 LEU A N 1
ATOM 1578 C CA . LEU A 1 194 ? 25.839 -4.631 -77.678 1.00 33.66 194 LEU A CA 1
ATOM 1579 C C . LEU A 1 194 ? 27.193 -5.331 -77.955 1.00 33.66 194 LEU A C 1
ATOM 1581 O O . LEU A 1 194 ? 28.008 -4.818 -78.708 1.00 33.66 194 LEU A O 1
ATOM 1585 N N . SER A 1 195 ? 27.542 -6.510 -77.432 1.00 31.70 195 SER A N 1
ATOM 1586 C CA . SER A 1 195 ? 26.965 -7.514 -76.511 1.00 31.70 195 SER A CA 1
ATOM 1587 C C . SER A 1 195 ? 27.984 -8.675 -76.439 1.00 31.70 195 SER A C 1
ATOM 1589 O O . SER A 1 195 ? 28.670 -8.859 -77.438 1.00 31.70 195 SER A O 1
ATOM 1591 N N . GLU A 1 196 ? 28.016 -9.424 -75.319 1.00 34.72 196 GLU A N 1
ATOM 1592 C CA . GLU A 1 196 ? 28.217 -10.904 -75.192 1.00 34.72 196 GLU A CA 1
ATOM 1593 C C . GLU A 1 196 ? 29.440 -11.562 -75.894 1.00 34.72 196 GLU A C 1
ATOM 1595 O O . GLU A 1 196 ? 29.825 -11.207 -76.993 1.00 34.72 196 GLU A O 1
ATOM 1600 N N . GLU A 1 197 ? 30.143 -12.582 -75.413 1.00 33.56 197 GLU A N 1
ATOM 1601 C CA . GLU A 1 197 ? 30.083 -13.528 -74.302 1.00 33.56 197 GLU A CA 1
ATOM 1602 C C . GLU A 1 197 ? 31.439 -14.289 -74.319 1.00 33.56 197 GLU A C 1
ATOM 1604 O O . GLU A 1 197 ? 32.220 -14.148 -75.262 1.00 33.56 197 GLU A O 1
ATOM 1609 N N . ASP A 1 198 ? 31.648 -15.155 -73.324 1.00 31.41 198 ASP A N 1
ATOM 1610 C CA . ASP A 1 198 ? 32.581 -16.296 -73.325 1.00 31.41 198 ASP A CA 1
ATOM 1611 C C . ASP A 1 198 ? 34.054 -16.034 -72.937 1.00 31.41 198 ASP A C 1
ATOM 1613 O O . ASP A 1 198 ? 34.790 -15.294 -73.585 1.00 31.41 198 ASP A O 1
ATOM 1617 N N . PHE A 1 199 ? 34.472 -16.631 -71.815 1.00 30.14 199 PHE A N 1
ATOM 1618 C CA . PHE A 1 199 ? 35.531 -17.651 -71.742 1.00 30.14 199 PHE A CA 1
ATOM 1619 C C . PHE A 1 199 ? 35.841 -17.954 -70.266 1.00 30.14 199 PHE A C 1
ATOM 1621 O O . PHE A 1 199 ? 36.585 -17.249 -69.580 1.00 30.14 199 PHE A O 1
ATOM 1628 N N . LEU A 1 200 ? 35.231 -19.037 -69.782 1.00 42.69 200 LEU A N 1
ATOM 1629 C CA . LEU A 1 200 ? 35.673 -19.794 -68.615 1.00 42.69 200 LEU A CA 1
ATOM 1630 C C . LEU A 1 200 ? 37.001 -20.479 -68.957 1.00 42.69 200 LEU A C 1
ATOM 1632 O O . LEU A 1 200 ? 37.022 -21.323 -69.847 1.00 42.69 200 LEU A O 1
ATOM 1636 N N . ASP A 1 201 ? 38.071 -20.198 -68.214 1.00 32.78 201 ASP A N 1
ATOM 1637 C CA . ASP A 1 201 ? 39.097 -21.217 -67.985 1.00 32.78 201 ASP A CA 1
ATOM 1638 C C . ASP A 1 201 ? 39.790 -21.016 -66.635 1.00 32.78 201 ASP A C 1
ATOM 1640 O O . ASP A 1 201 ? 40.148 -19.905 -66.236 1.00 32.78 201 ASP A O 1
ATOM 1644 N N . SER A 1 202 ? 39.892 -22.120 -65.907 1.00 44.09 202 SER A N 1
ATOM 1645 C CA . SER A 1 202 ? 40.366 -22.217 -64.532 1.00 44.09 202 SER A CA 1
ATOM 1646 C C . SER A 1 202 ? 41.778 -22.781 -64.542 1.00 44.09 202 SER A C 1
ATOM 1648 O O . SER A 1 202 ? 41.972 -23.865 -65.068 1.00 44.09 202 SER A O 1
ATOM 1650 N N . GLU A 1 203 ? 42.730 -22.137 -63.869 1.00 35.25 203 GLU A N 1
ATOM 1651 C CA . GLU A 1 203 ? 43.979 -22.791 -63.454 1.00 35.25 203 GLU A CA 1
ATOM 1652 C C . GLU A 1 203 ? 44.346 -22.346 -62.021 1.00 35.25 203 GLU A C 1
ATOM 1654 O O . GLU A 1 203 ? 44.118 -21.186 -61.651 1.00 35.25 203 GLU A O 1
ATOM 1659 N N . PRO A 1 204 ? 44.851 -23.259 -61.169 1.00 45.16 204 PRO A N 1
ATOM 1660 C CA . PRO A 1 204 ? 44.883 -23.100 -59.725 1.00 45.16 204 PRO A CA 1
ATOM 1661 C C . PRO A 1 204 ? 46.147 -22.359 -59.278 1.00 45.16 204 PRO A C 1
ATOM 1663 O O . PRO A 1 204 ? 47.276 -22.777 -59.533 1.00 45.16 204 PRO A O 1
ATOM 1666 N N . VAL A 1 205 ? 45.967 -21.257 -58.551 1.00 49.53 205 VAL A N 1
ATOM 1667 C CA . VAL A 1 205 ? 47.084 -20.523 -57.947 1.00 49.53 205 VAL A CA 1
ATOM 1668 C C . VAL A 1 205 ? 47.569 -21.284 -56.711 1.00 49.53 205 VAL A C 1
ATOM 1670 O O . VAL A 1 205 ? 46.838 -21.454 -55.737 1.00 49.53 205 VAL A O 1
ATOM 1673 N N . VAL A 1 206 ? 48.814 -21.752 -56.779 1.00 54.16 206 VAL A N 1
ATOM 1674 C CA . VAL A 1 206 ? 49.570 -22.406 -55.703 1.00 54.16 206 VAL A CA 1
ATOM 1675 C C . VAL A 1 206 ? 49.541 -21.539 -54.434 1.00 54.16 206 VAL A C 1
ATOM 1677 O O . VAL A 1 206 ? 49.985 -20.393 -54.453 1.00 54.16 206 VAL A O 1
ATOM 1680 N N . VAL A 1 207 ? 49.000 -22.081 -53.337 1.00 56.75 207 VAL A N 1
ATOM 1681 C CA . VAL A 1 207 ? 48.831 -21.383 -52.049 1.00 56.75 207 VAL A CA 1
ATOM 1682 C C . VAL A 1 207 ? 50.029 -21.663 -51.140 1.00 56.75 207 VAL A C 1
ATOM 1684 O O . VAL A 1 207 ? 50.278 -22.811 -50.778 1.00 56.75 207 VAL A O 1
ATOM 1687 N N . ASP A 1 208 ? 50.744 -20.609 -50.747 1.00 52.84 208 ASP A N 1
ATOM 1688 C CA . ASP A 1 208 ? 51.796 -20.660 -49.729 1.00 52.84 208 ASP A CA 1
ATOM 1689 C C . ASP A 1 208 ? 51.175 -20.801 -48.323 1.00 52.84 208 ASP A C 1
ATOM 1691 O O . ASP A 1 208 ? 50.274 -20.053 -47.935 1.00 52.84 208 ASP A O 1
ATOM 1695 N N . VAL A 1 209 ? 51.620 -21.808 -47.571 1.00 61.72 209 VAL A N 1
ATOM 1696 C CA . VAL A 1 209 ? 50.995 -22.272 -46.318 1.00 61.72 209 VAL A CA 1
ATOM 1697 C C . VAL A 1 209 ? 51.494 -21.488 -45.090 1.00 61.72 209 VAL A C 1
ATOM 1699 O O . VAL A 1 209 ? 50.856 -21.541 -44.040 1.00 61.72 209 VAL A O 1
ATOM 1702 N N . ASN A 1 210 ? 52.576 -20.707 -45.209 1.00 55.50 210 ASN A N 1
ATOM 1703 C CA . ASN A 1 210 ? 53.238 -20.041 -44.073 1.00 55.50 210 ASN A CA 1
ATOM 1704 C C . ASN A 1 210 ? 53.059 -18.511 -43.998 1.00 55.50 210 ASN A C 1
ATOM 1706 O O . ASN A 1 210 ? 53.743 -17.846 -43.215 1.00 55.50 210 ASN A O 1
ATOM 1710 N N . ASP A 1 211 ? 52.131 -17.932 -44.760 1.00 67.56 211 ASP A N 1
ATOM 1711 C CA . ASP A 1 211 ? 51.852 -16.497 -44.687 1.00 67.56 211 ASP A CA 1
ATOM 1712 C C . ASP A 1 211 ? 51.170 -16.131 -43.351 1.00 67.56 211 ASP A C 1
ATOM 1714 O O . ASP A 1 211 ? 50.002 -16.432 -43.102 1.00 67.56 211 ASP A O 1
ATOM 1718 N N . THR A 1 212 ? 51.916 -15.458 -42.469 1.00 65.44 212 THR A N 1
ATOM 1719 C CA . THR A 1 212 ? 51.443 -15.015 -41.143 1.00 65.44 212 THR A CA 1
ATOM 1720 C C . THR A 1 212 ? 50.352 -13.938 -41.239 1.00 65.44 212 THR A C 1
ATOM 1722 O O . THR A 1 212 ? 49.617 -13.726 -40.273 1.00 65.44 212 THR A O 1
ATOM 1725 N N . SER A 1 213 ? 50.217 -13.281 -42.396 1.00 64.81 213 SER A N 1
ATOM 1726 C CA . SER A 1 213 ? 49.157 -12.308 -42.686 1.00 64.81 213 SER A CA 1
ATOM 1727 C C . SER A 1 213 ? 47.896 -12.936 -43.290 1.00 64.81 213 SER A C 1
ATOM 1729 O O . SER A 1 213 ? 46.878 -12.255 -43.444 1.00 64.81 213 SER A O 1
ATOM 1731 N N . ARG A 1 214 ? 47.919 -14.247 -43.571 1.00 65.94 214 ARG A N 1
ATOM 1732 C CA . ARG A 1 214 ? 46.756 -14.980 -44.069 1.00 65.94 214 ARG A CA 1
ATOM 1733 C C . ARG A 1 214 ? 45.671 -15.028 -42.986 1.00 65.94 214 ARG A C 1
ATOM 1735 O O . ARG A 1 214 ? 45.960 -15.415 -41.848 1.00 65.94 214 ARG A O 1
ATOM 1742 N N . PRO A 1 215 ? 44.413 -14.676 -43.308 1.00 67.38 215 PRO A N 1
ATOM 1743 C CA . PRO A 1 215 ? 43.306 -14.818 -42.374 1.00 67.38 215 PRO A CA 1
ATOM 1744 C C . PRO A 1 215 ? 43.229 -16.268 -41.886 1.00 67.38 215 PRO A C 1
ATOM 1746 O O . PRO A 1 215 ? 43.064 -17.192 -42.680 1.00 67.38 215 PRO A O 1
ATOM 1749 N N . ARG A 1 216 ? 43.391 -16.470 -40.572 1.00 77.31 216 ARG A N 1
ATOM 1750 C CA . ARG A 1 216 ? 43.343 -17.802 -39.935 1.00 77.31 216 ARG A CA 1
ATOM 1751 C C . ARG A 1 216 ? 41.947 -18.417 -39.946 1.00 77.31 216 ARG A C 1
ATOM 1753 O O . ARG A 1 216 ? 41.819 -19.613 -39.725 1.00 77.31 216 ARG A O 1
ATOM 1760 N N . PHE A 1 217 ? 40.947 -17.582 -40.196 1.00 73.69 217 PHE A N 1
ATOM 1761 C CA . PHE A 1 217 ? 39.550 -17.948 -40.313 1.00 73.69 217 PHE A CA 1
ATOM 1762 C C . PHE A 1 217 ? 39.052 -17.552 -41.694 1.00 73.69 217 PHE A C 1
ATOM 1764 O O . PHE A 1 217 ? 39.403 -16.490 -42.222 1.00 73.69 217 PHE A O 1
ATOM 1771 N N . THR A 1 218 ? 38.209 -18.395 -42.268 1.00 84.00 218 THR A N 1
ATOM 1772 C CA . THR A 1 218 ? 37.418 -18.033 -43.439 1.00 84.00 218 THR A CA 1
ATOM 1773 C C . THR A 1 218 ? 36.410 -16.941 -43.066 1.00 84.00 218 THR A C 1
ATOM 1775 O O . THR A 1 218 ? 36.002 -16.805 -41.911 1.00 84.00 218 THR A O 1
ATOM 1778 N N . LEU A 1 219 ? 35.967 -16.150 -44.049 1.00 78.56 219 LEU A N 1
ATOM 1779 C CA . LEU A 1 219 ? 34.904 -15.157 -43.828 1.00 78.56 219 LEU A CA 1
ATOM 1780 C C . LEU A 1 219 ? 33.624 -15.790 -43.260 1.00 78.56 219 LEU A C 1
ATOM 1782 O O . LEU A 1 219 ? 32.907 -15.145 -42.498 1.00 78.56 219 LEU A O 1
ATOM 1786 N N . GLN A 1 220 ? 33.360 -17.048 -43.617 1.00 84.88 220 GLN A N 1
ATOM 1787 C CA . GLN A 1 220 ? 32.232 -17.815 -43.108 1.00 84.88 220 GLN A CA 1
ATOM 1788 C C . GLN A 1 220 ? 32.408 -18.154 -41.621 1.00 84.88 220 GLN A C 1
ATOM 1790 O O . GLN A 1 220 ? 31.523 -17.849 -40.833 1.00 84.88 220 GLN A O 1
ATOM 1795 N N . GLU A 1 221 ? 33.574 -18.657 -41.210 1.00 86.25 221 GLU A N 1
ATOM 1796 C CA . GLU A 1 221 ? 33.868 -18.929 -39.792 1.00 86.25 221 GLU A CA 1
ATOM 1797 C C . GLU A 1 221 ? 33.800 -17.659 -38.935 1.00 86.25 221 GLU A C 1
ATOM 1799 O O . GLU A 1 221 ? 33.274 -17.683 -37.825 1.00 86.25 221 GLU A O 1
ATOM 1804 N N . LEU A 1 222 ? 34.275 -16.520 -39.450 1.00 89.00 222 LEU A N 1
ATOM 1805 C CA . LEU A 1 222 ? 34.167 -15.249 -38.733 1.00 89.00 222 LEU A CA 1
ATOM 1806 C C . LEU A 1 222 ? 32.705 -14.803 -38.580 1.00 89.00 222 LEU A C 1
ATOM 1808 O O . LEU A 1 222 ? 32.327 -14.288 -37.526 1.00 89.00 222 LEU A O 1
ATOM 1812 N N . ARG A 1 223 ? 31.881 -15.003 -39.615 1.00 87.19 223 ARG A N 1
ATOM 1813 C CA . ARG A 1 223 ? 30.439 -14.732 -39.569 1.00 87.19 223 ARG A CA 1
ATOM 1814 C C . ARG A 1 223 ? 29.754 -15.617 -38.531 1.00 87.19 223 ARG A C 1
ATOM 1816 O O . ARG A 1 223 ? 28.988 -15.091 -37.728 1.00 87.19 223 ARG A O 1
ATOM 1823 N N . ASP A 1 224 ? 30.074 -16.905 -38.513 1.00 88.94 224 ASP A N 1
ATOM 1824 C CA . ASP A 1 224 ? 29.480 -17.879 -37.597 1.00 88.94 224 ASP A CA 1
ATOM 1825 C C . ASP A 1 224 ? 29.863 -17.569 -36.142 1.00 88.94 224 ASP A C 1
ATOM 1827 O O . ASP A 1 224 ? 28.984 -17.445 -35.290 1.00 88.94 224 ASP A O 1
ATOM 1831 N N . VAL A 1 225 ? 31.141 -17.278 -35.866 1.00 92.69 225 VAL A N 1
ATOM 1832 C CA . VAL A 1 225 ? 31.610 -16.860 -34.529 1.00 92.69 225 VAL A CA 1
ATOM 1833 C C . VAL A 1 225 ? 30.967 -15.543 -34.088 1.00 92.69 225 VAL A C 1
ATOM 1835 O O . VAL A 1 225 ? 30.617 -15.371 -32.919 1.00 92.69 225 VAL A O 1
ATOM 1838 N N . LEU A 1 226 ? 30.793 -14.580 -34.999 1.00 93.75 226 LEU A N 1
ATOM 1839 C CA . LEU A 1 226 ? 30.105 -13.327 -34.684 1.00 93.75 226 LEU A CA 1
ATOM 1840 C C . LEU A 1 226 ? 28.619 -13.546 -34.394 1.00 93.75 226 LEU A C 1
ATOM 1842 O O . LEU A 1 226 ? 28.082 -12.880 -33.502 1.00 93.75 226 LEU A O 1
ATOM 1846 N N . HIS A 1 227 ? 27.970 -14.455 -35.121 1.00 93.44 227 HIS A N 1
ATOM 1847 C CA . HIS A 1 227 ? 26.577 -14.820 -34.904 1.00 93.44 227 HIS A CA 1
ATOM 1848 C C . HIS A 1 227 ? 26.406 -15.512 -33.550 1.00 93.44 227 HIS A C 1
ATOM 1850 O O . HIS A 1 227 ? 25.642 -15.030 -32.715 1.00 93.44 227 HIS A O 1
ATOM 1856 N N . GLU A 1 228 ? 27.217 -16.531 -33.267 1.00 95.50 228 GLU A N 1
ATOM 1857 C CA . GLU A 1 228 ? 27.229 -17.249 -31.991 1.00 95.50 228 GLU A CA 1
ATOM 1858 C C . GLU A 1 228 ? 27.528 -16.303 -30.817 1.00 95.50 228 GLU A C 1
ATOM 1860 O O . GLU A 1 228 ? 26.825 -16.301 -29.806 1.00 95.50 228 GLU A O 1
ATOM 1865 N N . ARG A 1 229 ? 28.503 -15.395 -30.964 1.00 95.00 229 ARG A N 1
ATOM 1866 C CA . ARG A 1 229 ? 28.795 -14.366 -29.954 1.00 95.00 229 ARG A CA 1
ATOM 1867 C C . ARG A 1 229 ? 27.604 -13.436 -29.725 1.00 95.00 229 ARG A C 1
ATOM 1869 O O . ARG A 1 229 ? 27.366 -13.028 -28.588 1.00 95.00 229 ARG A O 1
ATOM 1876 N N . ASN A 1 230 ? 26.880 -13.049 -30.776 1.00 91.75 230 ASN A N 1
ATOM 1877 C CA . ASN A 1 230 ? 25.679 -12.220 -30.649 1.00 91.75 230 ASN A CA 1
ATOM 1878 C C . ASN A 1 230 ? 24.546 -12.975 -29.939 1.00 91.75 230 ASN A C 1
ATOM 1880 O O . ASN A 1 230 ? 23.925 -12.404 -29.042 1.00 91.75 230 ASN A O 1
ATOM 1884 N N . GLU A 1 231 ? 24.320 -14.244 -30.278 1.00 96.00 231 GLU A N 1
ATOM 1885 C CA . GLU A 1 231 ? 23.327 -15.092 -29.613 1.00 96.00 231 GLU A CA 1
ATOM 1886 C C . GLU A 1 231 ? 23.648 -15.300 -28.133 1.00 96.00 231 GLU A C 1
ATOM 1888 O O . GLU A 1 231 ? 22.781 -15.130 -27.275 1.00 96.00 231 GLU A O 1
ATOM 1893 N N . LEU A 1 232 ? 24.902 -15.622 -27.809 1.00 96.69 232 LEU A N 1
ATOM 1894 C CA . LEU A 1 232 ? 25.350 -15.781 -26.427 1.00 96.69 232 LEU A CA 1
ATOM 1895 C C . LEU A 1 232 ? 25.203 -14.476 -25.648 1.00 96.69 232 LEU A C 1
ATOM 1897 O O . LEU A 1 232 ? 24.766 -14.495 -24.502 1.00 96.69 232 LEU A O 1
ATOM 1901 N N . LYS A 1 233 ? 25.487 -13.328 -26.273 1.00 95.56 233 LYS A N 1
ATOM 1902 C CA . LYS A 1 233 ? 25.277 -12.018 -25.646 1.00 95.56 233 LYS A CA 1
ATOM 1903 C C . LYS A 1 233 ? 23.797 -11.754 -25.344 1.00 95.56 233 LYS A C 1
ATOM 1905 O O . LYS A 1 233 ? 23.501 -11.218 -24.280 1.00 95.56 233 LYS A O 1
ATOM 1910 N N . ALA A 1 234 ? 22.884 -12.143 -26.236 1.00 93.94 234 ALA A N 1
ATOM 1911 C CA . ALA A 1 234 ? 21.445 -12.038 -25.995 1.00 93.94 234 ALA A CA 1
ATOM 1912 C C . ALA A 1 234 ? 20.988 -12.970 -24.859 1.00 93.94 234 ALA A C 1
ATOM 1914 O O . ALA A 1 234 ? 20.284 -12.529 -23.956 1.00 93.94 234 ALA A O 1
ATOM 1915 N N . LYS A 1 235 ? 21.457 -14.225 -24.843 1.00 94.50 235 LYS A N 1
ATOM 1916 C CA . LYS A 1 235 ? 21.173 -15.185 -23.761 1.00 94.50 235 LYS A CA 1
ATOM 1917 C C . LYS A 1 235 ? 21.680 -14.690 -22.407 1.00 94.50 235 LYS A C 1
ATOM 1919 O O . LYS A 1 235 ? 20.952 -14.751 -21.426 1.00 94.50 235 LYS A O 1
ATOM 1924 N N . VAL A 1 236 ? 22.902 -14.156 -22.354 1.00 96.06 236 VAL A N 1
ATOM 1925 C CA . VAL A 1 236 ? 23.468 -13.569 -21.129 1.00 96.06 236 VAL A CA 1
ATOM 1926 C C . VAL A 1 236 ? 22.632 -12.388 -20.647 1.00 96.06 236 VAL A C 1
ATOM 1928 O O . VAL A 1 236 ? 22.410 -12.270 -19.449 1.00 96.06 236 VAL A O 1
ATOM 1931 N N . PHE A 1 237 ? 22.144 -11.540 -21.554 1.00 94.81 237 PHE A N 1
ATOM 1932 C CA . PHE A 1 237 ? 21.278 -10.421 -21.187 1.00 94.81 237 PHE A CA 1
ATOM 1933 C C . PHE A 1 237 ? 19.961 -10.894 -20.552 1.00 94.81 237 PHE A C 1
ATOM 1935 O O . PHE A 1 237 ? 19.603 -10.411 -19.483 1.00 94.81 237 PHE A O 1
ATOM 1942 N N . VAL A 1 238 ? 19.287 -11.879 -21.158 1.00 93.75 238 VAL A N 1
ATOM 1943 C CA . VAL A 1 238 ? 18.045 -12.462 -20.612 1.00 93.75 238 VAL A CA 1
ATOM 1944 C C . VAL A 1 238 ? 18.291 -13.097 -19.244 1.00 93.75 238 VAL A C 1
ATOM 1946 O O . VAL A 1 238 ? 17.582 -12.799 -18.291 1.00 93.75 238 VAL A O 1
ATOM 1949 N N . LEU A 1 239 ? 19.350 -13.897 -19.106 1.00 95.00 239 LEU A N 1
ATOM 1950 C CA . LEU A 1 239 ? 19.703 -14.516 -17.825 1.00 95.00 239 LEU A CA 1
ATOM 1951 C C . LEU A 1 239 ? 20.051 -13.476 -16.749 1.00 95.00 239 LEU A C 1
ATOM 1953 O O . LEU A 1 239 ? 19.759 -13.680 -15.576 1.00 95.00 239 LEU A O 1
ATOM 1957 N N . GLN A 1 240 ? 20.672 -12.355 -17.120 1.00 91.38 240 GLN A N 1
ATOM 1958 C CA . GLN A 1 240 ? 20.924 -11.251 -16.190 1.00 91.38 240 GLN A CA 1
ATOM 1959 C C . GLN A 1 240 ? 19.628 -10.571 -15.736 1.00 91.38 240 GLN A C 1
ATOM 1961 O O . GLN A 1 240 ? 19.542 -10.179 -14.573 1.00 91.38 240 GLN A O 1
ATOM 1966 N N . GLU A 1 241 ? 18.636 -10.441 -16.619 1.00 93.44 241 GLU A N 1
ATOM 1967 C CA . GLU A 1 241 ? 17.310 -9.913 -16.283 1.00 93.44 241 GLU A CA 1
ATOM 1968 C C . GLU A 1 241 ? 16.540 -10.871 -15.365 1.00 93.44 241 GLU A C 1
ATOM 1970 O O . GLU A 1 241 ? 16.030 -10.437 -14.335 1.00 93.44 241 GLU A O 1
ATOM 1975 N N . GLU A 1 242 ? 16.546 -12.172 -15.660 1.00 94.00 242 GLU A N 1
ATOM 1976 C CA . GLU A 1 242 ? 15.961 -13.205 -14.795 1.00 94.00 242 GLU A CA 1
ATOM 1977 C C . GLU A 1 242 ? 16.619 -13.217 -13.408 1.00 94.00 242 GLU A C 1
ATOM 1979 O O . GLU A 1 242 ? 15.937 -13.181 -12.388 1.00 94.00 242 GLU A O 1
ATOM 1984 N N . LEU A 1 243 ? 17.953 -13.189 -13.340 1.00 92.31 243 LEU A N 1
ATOM 1985 C CA . LEU A 1 243 ? 18.668 -13.119 -12.063 1.00 92.31 243 LEU A CA 1
ATOM 1986 C C . LEU A 1 243 ? 18.376 -11.829 -11.293 1.00 92.31 243 LEU A C 1
ATOM 1988 O O . LEU A 1 243 ? 18.385 -11.843 -10.065 1.00 92.31 243 LEU A O 1
ATOM 1992 N N . ALA A 1 244 ? 18.162 -10.708 -11.984 1.00 90.44 244 ALA A N 1
ATOM 1993 C CA . ALA A 1 244 ? 17.760 -9.466 -11.336 1.00 90.44 244 ALA A CA 1
ATOM 1994 C C . ALA A 1 244 ? 16.337 -9.572 -10.773 1.00 90.44 244 ALA A C 1
ATOM 1996 O O . ALA A 1 244 ? 16.116 -9.134 -9.647 1.00 90.44 244 ALA A O 1
ATOM 1997 N N . TYR A 1 245 ? 15.422 -10.198 -11.518 1.00 91.25 245 TYR A N 1
ATOM 1998 C CA . TYR A 1 245 ? 14.043 -10.445 -11.105 1.00 91.25 245 TYR A CA 1
ATOM 1999 C C . TYR A 1 245 ? 13.969 -11.307 -9.838 1.00 91.25 245 TYR A C 1
ATOM 2001 O O . TYR A 1 245 ? 13.391 -10.874 -8.842 1.00 91.25 245 TYR A O 1
ATOM 2009 N N . TYR A 1 246 ? 14.645 -12.459 -9.817 1.00 89.81 246 TYR A N 1
ATOM 2010 C CA . TYR A 1 246 ? 14.627 -13.336 -8.642 1.00 89.81 246 TYR A CA 1
ATOM 2011 C C . TYR A 1 246 ? 15.331 -12.718 -7.428 1.00 89.81 246 TYR A C 1
ATOM 2013 O O . TYR A 1 246 ? 14.867 -12.877 -6.308 1.00 89.81 246 TYR A O 1
ATOM 2021 N N . LYS A 1 247 ? 16.402 -11.935 -7.625 1.00 85.31 247 LYS A N 1
ATOM 2022 C CA . LYS A 1 247 ? 17.035 -11.192 -6.519 1.00 85.31 247 LYS A CA 1
ATOM 2023 C C . LYS A 1 247 ? 16.131 -10.113 -5.931 1.00 85.31 247 LYS A C 1
ATOM 2025 O O . LYS A 1 247 ? 16.211 -9.855 -4.734 1.00 85.31 247 LYS A O 1
ATOM 2030 N N . SER A 1 248 ? 15.323 -9.442 -6.755 1.00 76.94 248 SER A N 1
ATOM 2031 C CA . SER A 1 248 ? 14.320 -8.502 -6.244 1.00 76.94 248 SER A CA 1
ATOM 2032 C C . SER A 1 248 ? 13.185 -9.219 -5.519 1.00 76.94 248 SER A C 1
ATOM 2034 O O . SER A 1 248 ? 12.754 -8.730 -4.485 1.00 76.94 248 SER A O 1
ATOM 2036 N N . GLU A 1 249 ? 12.761 -10.386 -6.005 1.00 79.81 249 GLU A N 1
ATOM 2037 C CA . GLU A 1 249 ? 11.715 -11.204 -5.381 1.00 79.81 249 GLU A CA 1
ATOM 2038 C C . GLU A 1 249 ? 12.169 -11.768 -4.020 1.00 79.81 249 GLU A C 1
ATOM 2040 O O . GLU A 1 249 ? 11.464 -11.604 -3.029 1.00 79.81 249 GLU A O 1
ATOM 2045 N N . GLU A 1 250 ? 13.395 -12.298 -3.920 1.00 69.25 250 GLU A N 1
ATOM 2046 C CA . GLU A 1 250 ? 14.002 -12.725 -2.645 1.00 69.25 250 GLU A CA 1
ATOM 2047 C C . GLU A 1 250 ? 14.147 -11.557 -1.653 1.00 69.25 250 GLU A C 1
ATOM 2049 O O . GLU A 1 250 ? 13.881 -11.709 -0.461 1.00 69.25 250 GLU A O 1
ATOM 2054 N N . ALA A 1 251 ? 14.535 -10.368 -2.129 1.00 66.19 251 ALA A N 1
ATOM 2055 C CA . ALA A 1 251 ? 14.647 -9.180 -1.282 1.00 66.19 251 ALA A CA 1
ATOM 2056 C C . ALA A 1 251 ? 13.279 -8.652 -0.809 1.00 66.19 251 ALA A C 1
ATOM 2058 O O . ALA A 1 251 ? 13.194 -8.054 0.266 1.00 66.19 251 ALA A O 1
ATOM 2059 N N . GLU A 1 252 ? 12.216 -8.853 -1.590 1.00 62.78 252 GLU A N 1
ATOM 2060 C CA . GLU A 1 252 ? 10.837 -8.539 -1.206 1.00 62.78 252 GLU A CA 1
ATOM 2061 C C . GLU A 1 252 ? 10.272 -9.569 -0.213 1.00 62.78 252 GLU A C 1
ATOM 2063 O O . GLU A 1 252 ? 9.576 -9.177 0.726 1.00 62.78 252 GLU A O 1
ATOM 2068 N N . GLU A 1 253 ? 10.634 -10.851 -0.336 1.00 60.78 253 GLU A N 1
ATOM 2069 C CA . GLU A 1 253 ? 10.294 -11.892 0.645 1.00 60.78 253 GLU A CA 1
ATOM 2070 C C . GLU A 1 253 ? 11.040 -11.717 1.982 1.00 60.78 253 GLU A C 1
ATOM 2072 O O . GLU A 1 253 ? 10.439 -11.889 3.043 1.00 60.78 253 GLU A O 1
ATOM 2077 N N . GLU A 1 254 ? 12.316 -11.314 1.968 1.00 57.03 254 GLU A N 1
ATOM 2078 C CA . GLU A 1 254 ? 13.113 -11.086 3.188 1.00 57.03 254 GLU A CA 1
ATOM 2079 C C . GLU A 1 254 ? 12.712 -9.789 3.928 1.00 57.03 254 GLU A C 1
ATOM 2081 O O . GLU A 1 254 ? 12.843 -9.698 5.151 1.00 57.03 254 GLU A O 1
ATOM 2086 N N . ASN A 1 255 ? 12.166 -8.794 3.213 1.00 49.94 255 ASN A N 1
ATOM 2087 C CA . ASN A 1 255 ? 11.639 -7.548 3.792 1.00 49.94 255 ASN A CA 1
ATOM 2088 C C . ASN A 1 255 ? 10.140 -7.596 4.133 1.00 49.94 255 ASN A C 1
ATOM 2090 O O . ASN A 1 255 ? 9.593 -6.603 4.628 1.00 49.94 255 ASN A O 1
ATOM 2094 N N . ALA A 1 256 ? 9.461 -8.726 3.920 1.00 48.19 256 ALA A N 1
ATOM 2095 C CA . ALA A 1 256 ? 8.108 -8.912 4.418 1.00 48.19 256 ALA A CA 1
ATOM 2096 C C . ALA A 1 256 ? 8.145 -9.040 5.957 1.00 48.19 256 ALA A C 1
ATOM 2098 O O . ALA A 1 256 ? 8.786 -9.949 6.490 1.00 48.19 256 ALA A O 1
ATOM 2099 N N . PRO A 1 257 ? 7.466 -8.166 6.727 1.00 46.28 257 PRO A N 1
ATOM 2100 C CA . PRO A 1 257 ? 7.378 -8.355 8.167 1.00 46.28 257 PRO A CA 1
ATOM 2101 C C . PRO A 1 257 ? 6.663 -9.679 8.459 1.00 46.28 257 PRO A C 1
ATOM 2103 O O . PRO A 1 257 ? 5.502 -9.860 8.086 1.00 46.28 257 PRO A O 1
ATOM 2106 N N . PHE A 1 258 ? 7.351 -10.586 9.161 1.00 42.72 258 PHE A N 1
ATOM 2107 C CA . PHE A 1 258 ? 6.755 -11.759 9.799 1.00 42.72 258 PHE A CA 1
ATOM 2108 C C . PHE A 1 258 ? 5.545 -11.310 10.626 1.00 42.72 258 PHE A C 1
ATOM 2110 O O . PHE A 1 258 ? 5.680 -10.773 11.727 1.00 42.72 258 PHE A O 1
ATOM 2117 N N . SER A 1 259 ? 4.347 -11.526 10.092 1.00 45.22 259 SER A N 1
ATOM 2118 C CA . SER A 1 259 ? 3.127 -11.453 10.882 1.00 45.22 259 SER A CA 1
ATOM 2119 C C . SER A 1 259 ? 2.971 -12.792 11.610 1.00 45.22 259 SER A C 1
ATOM 2121 O O . SER A 1 259 ? 3.041 -13.847 10.974 1.00 45.22 259 SER A O 1
ATOM 2123 N N . PRO A 1 260 ? 2.818 -12.808 12.946 1.00 43.53 260 PRO A N 1
ATOM 2124 C CA . PRO A 1 260 ? 2.539 -14.049 13.649 1.00 43.53 260 PRO A CA 1
ATOM 2125 C C . PRO A 1 260 ? 1.164 -14.577 13.209 1.00 43.53 260 PRO A C 1
ATOM 2127 O O . PRO A 1 260 ? 0.249 -13.774 12.984 1.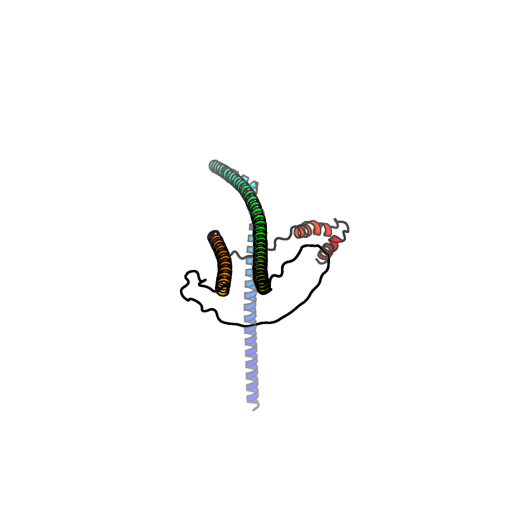00 43.53 260 PRO A O 1
ATOM 2130 N N . PRO A 1 261 ? 0.971 -15.907 13.122 1.00 42.84 261 PRO A N 1
ATOM 2131 C CA . PRO A 1 261 ? -0.344 -16.463 12.860 1.00 42.84 261 PRO A CA 1
ATOM 2132 C C . PRO A 1 261 ? -1.238 -16.106 14.049 1.00 42.84 261 PRO A C 1
ATOM 2134 O O . PRO A 1 261 ? -1.070 -16.615 15.158 1.00 42.84 261 PRO A O 1
ATOM 2137 N N . SER A 1 262 ? -2.169 -15.178 13.837 1.00 39.69 262 SER A N 1
ATOM 2138 C CA . SER A 1 262 ? -3.220 -14.913 14.813 1.00 39.69 262 SER A CA 1
ATOM 2139 C C . SER A 1 262 ? -4.114 -16.153 14.916 1.00 39.69 262 SER A C 1
ATOM 2141 O O . SER A 1 262 ? -4.390 -16.785 13.891 1.00 39.69 262 SER A O 1
ATOM 2143 N N . PRO A 1 263 ? -4.561 -16.530 16.126 1.00 42.28 263 PRO A N 1
ATOM 2144 C CA . PRO A 1 263 ? -5.378 -17.715 16.307 1.00 42.28 263 PRO A CA 1
ATOM 2145 C C . PRO A 1 263 ? -6.665 -17.581 15.500 1.00 42.28 263 PRO A C 1
ATOM 2147 O O . PRO A 1 263 ? -7.286 -16.518 15.472 1.00 42.28 263 PRO A O 1
ATOM 2150 N N . ALA A 1 264 ? -7.038 -18.680 14.847 1.00 42.66 264 ALA A N 1
ATOM 2151 C CA . ALA A 1 264 ? -8.255 -18.827 14.071 1.00 42.66 264 ALA A CA 1
ATOM 2152 C C . ALA A 1 264 ? -9.487 -18.472 14.919 1.00 42.66 264 ALA A C 1
ATOM 2154 O O . ALA A 1 264 ? -10.077 -19.320 15.586 1.00 42.66 264 ALA A O 1
ATOM 2155 N N . LEU A 1 265 ? -9.897 -17.206 14.875 1.00 38.16 265 LEU A N 1
ATOM 2156 C CA . LEU A 1 265 ? -11.264 -16.832 15.178 1.00 38.16 265 LEU A CA 1
ATOM 2157 C C . LEU A 1 265 ? -12.089 -17.225 13.964 1.00 38.16 265 LEU A C 1
ATOM 2159 O O . LEU A 1 265 ? -11.900 -16.707 12.864 1.00 38.16 265 LEU A O 1
ATOM 2163 N N . GLN A 1 266 ? -12.969 -18.195 14.191 1.00 43.00 266 GLN A N 1
ATOM 2164 C CA . GLN A 1 266 ? -14.012 -18.628 13.278 1.00 43.00 266 GLN A CA 1
ATOM 2165 C C . GLN A 1 266 ? -14.628 -17.409 12.583 1.00 43.00 266 GLN A C 1
ATOM 2167 O O . GLN A 1 266 ? -15.363 -16.627 13.189 1.00 43.00 266 GLN A O 1
ATOM 2172 N N . GLN A 1 267 ? -14.319 -17.249 11.297 1.00 36.25 267 GLN A N 1
ATOM 2173 C CA . GLN A 1 267 ? -15.031 -16.324 10.436 1.00 36.25 267 GLN A CA 1
ATOM 2174 C C . GLN A 1 267 ? -16.454 -16.859 10.273 1.00 36.25 267 GLN A C 1
ATOM 2176 O O . GLN A 1 267 ? -16.747 -17.699 9.426 1.00 36.25 267 GLN A O 1
ATOM 2181 N N . LYS A 1 268 ? -17.359 -16.351 11.109 1.00 42.25 268 LYS A N 1
ATOM 2182 C CA . LYS A 1 268 ? -18.768 -16.199 10.743 1.00 42.25 268 LYS A CA 1
ATOM 2183 C C . LYS A 1 268 ? -18.792 -15.476 9.385 1.00 42.25 268 LYS A C 1
ATOM 2185 O O . LYS A 1 268 ? -17.990 -14.554 9.225 1.00 42.25 268 LYS A O 1
ATOM 2190 N N . PRO A 1 269 ? -19.625 -15.877 8.405 1.00 37.00 269 PRO A N 1
ATOM 2191 C CA . PRO A 1 269 ? -19.510 -15.378 7.038 1.00 37.00 269 PRO A CA 1
ATOM 2192 C C . PRO A 1 269 ? -19.584 -13.852 7.048 1.00 37.00 269 PRO A C 1
ATOM 2194 O O . PRO A 1 269 ? -20.612 -13.269 7.393 1.00 37.00 269 PRO A O 1
ATOM 2197 N N . ALA A 1 270 ? -18.454 -13.217 6.735 1.00 38.50 270 ALA A N 1
ATOM 2198 C CA . ALA A 1 270 ? -18.358 -11.778 6.626 1.00 38.50 270 ALA A CA 1
ATOM 2199 C C . ALA A 1 270 ? -19.235 -11.364 5.445 1.00 38.50 270 ALA A C 1
ATOM 2201 O O . ALA A 1 270 ? -18.941 -11.684 4.292 1.00 38.50 270 ALA A O 1
ATOM 2202 N N . ALA A 1 271 ? -20.347 -10.694 5.749 1.00 52.53 271 ALA A N 1
ATOM 2203 C CA . ALA A 1 271 ? -21.119 -9.987 4.747 1.00 52.53 271 ALA A CA 1
ATOM 2204 C C . ALA A 1 271 ? -20.151 -9.082 3.980 1.00 52.53 271 ALA A C 1
ATOM 2206 O O . ALA A 1 271 ? -19.406 -8.305 4.584 1.00 52.53 271 ALA A O 1
ATOM 2207 N N . GLN A 1 272 ? -20.124 -9.236 2.656 1.00 48.88 272 GLN A N 1
ATOM 2208 C CA . GLN A 1 272 ? -19.345 -8.369 1.784 1.00 48.88 272 GLN A CA 1
ATOM 2209 C C . GLN A 1 272 ? -19.631 -6.906 2.134 1.00 48.88 272 GLN A C 1
ATOM 2211 O O . GLN A 1 272 ? -20.778 -6.604 2.475 1.00 48.88 272 GLN A O 1
ATOM 2216 N N . PRO A 1 273 ? -18.641 -5.997 2.061 1.00 52.19 273 PRO A N 1
ATOM 2217 C CA . PRO A 1 273 ? -18.894 -4.586 2.302 1.00 52.19 273 PRO A CA 1
ATOM 2218 C C . PRO A 1 273 ? -19.974 -4.136 1.318 1.00 52.19 273 PRO A C 1
ATOM 2220 O O . PRO A 1 273 ? -19.734 -4.034 0.115 1.00 52.19 273 PRO A O 1
ATOM 2223 N N . GLU A 1 274 ? -21.200 -3.962 1.819 1.00 61.66 274 GLU A N 1
ATOM 2224 C CA . GLU A 1 274 ? -22.325 -3.583 0.980 1.00 61.66 274 GLU A CA 1
ATOM 2225 C C . GLU A 1 274 ? -21.965 -2.272 0.297 1.00 61.66 274 GLU A C 1
ATOM 2227 O O . GLU A 1 274 ? -21.587 -1.307 0.972 1.00 61.66 274 GLU A O 1
ATOM 2232 N N . SER A 1 275 ? -22.040 -2.250 -1.039 1.00 74.75 275 SER A N 1
ATOM 2233 C CA . SER A 1 275 ? -21.688 -1.054 -1.796 1.00 74.75 275 SER A CA 1
ATOM 2234 C C . SER A 1 275 ? -22.461 0.138 -1.235 1.00 74.75 275 SER A C 1
ATOM 2236 O O . SER A 1 275 ? -23.640 0.020 -0.884 1.00 74.75 275 SER A O 1
ATOM 2238 N N . SER A 1 276 ? -21.809 1.297 -1.140 1.00 74.94 276 SER A N 1
ATOM 2239 C CA . SER A 1 276 ? -22.411 2.519 -0.587 1.00 74.94 276 SER A CA 1
ATOM 2240 C C . SER A 1 276 ? -23.756 2.844 -1.251 1.00 74.94 276 SER A C 1
ATOM 2242 O O . SER A 1 276 ? -24.661 3.375 -0.613 1.00 74.94 276 SER A O 1
ATOM 2244 N N . ILE A 1 277 ? -23.906 2.443 -2.517 1.00 77.44 277 ILE A N 1
ATOM 2245 C CA . ILE A 1 277 ? -25.134 2.546 -3.305 1.00 77.44 277 ILE A CA 1
ATOM 2246 C C . ILE A 1 277 ? -26.214 1.583 -2.795 1.00 77.44 277 ILE A C 1
ATOM 2248 O O . ILE A 1 277 ? -27.347 2.011 -2.596 1.00 77.44 277 ILE A O 1
ATOM 2252 N N . ARG A 1 278 ? -25.895 0.307 -2.530 1.00 78.81 278 ARG A N 1
ATOM 2253 C CA . ARG A 1 278 ? -26.855 -0.633 -1.923 1.00 78.81 278 ARG A CA 1
ATOM 2254 C C . ARG A 1 278 ? -27.331 -0.137 -0.563 1.00 78.81 278 ARG A C 1
ATOM 2256 O O . ARG A 1 278 ? -28.534 -0.121 -0.330 1.00 78.81 278 ARG A O 1
ATOM 2263 N N . ARG A 1 279 ? -26.421 0.336 0.292 1.00 82.25 279 ARG A N 1
ATOM 2264 C CA . ARG A 1 279 ? -26.793 0.883 1.605 1.00 82.25 279 ARG A CA 1
ATOM 2265 C C . ARG A 1 279 ? -27.729 2.084 1.467 1.00 82.25 279 ARG A C 1
ATOM 2267 O O . ARG A 1 279 ? -28.763 2.138 2.118 1.00 82.25 279 ARG A O 1
ATOM 2274 N N . LEU A 1 280 ? -27.424 3.017 0.565 1.00 81.56 280 LEU A N 1
ATOM 2275 C CA . LEU A 1 280 ? -28.302 4.158 0.300 1.00 81.56 280 LEU A CA 1
ATOM 2276 C C . LEU A 1 280 ? -29.694 3.710 -0.177 1.00 81.56 280 LEU A C 1
ATOM 2278 O O . LEU A 1 280 ? -30.709 4.225 0.295 1.00 81.56 280 LEU A O 1
ATOM 2282 N N . ILE A 1 281 ? -29.748 2.717 -1.069 1.00 80.88 281 ILE A N 1
ATOM 2283 C CA . ILE A 1 281 ? -31.004 2.192 -1.606 1.00 80.88 281 ILE A CA 1
ATOM 2284 C C . ILE A 1 281 ? -31.845 1.527 -0.511 1.00 80.88 281 ILE A C 1
ATOM 2286 O O . ILE A 1 281 ? -33.019 1.858 -0.380 1.00 80.88 281 ILE A O 1
ATOM 2290 N N . PHE A 1 282 ? -31.273 0.630 0.293 1.00 80.81 282 PHE A N 1
ATOM 2291 C CA . PHE A 1 282 ? -32.040 -0.148 1.272 1.00 80.81 282 PHE A CA 1
ATOM 2292 C C . PHE A 1 282 ? -32.325 0.604 2.575 1.00 80.81 282 PHE A C 1
ATOM 2294 O O . PHE A 1 282 ? -33.373 0.388 3.179 1.00 80.81 282 PHE A O 1
ATOM 2301 N N . THR A 1 283 ? -31.434 1.497 3.013 1.00 82.12 283 THR A N 1
ATOM 2302 C CA . THR A 1 283 ? -31.585 2.191 4.302 1.00 82.12 283 THR A CA 1
ATOM 2303 C C . THR A 1 283 ? -32.329 3.521 4.183 1.00 82.12 283 THR A C 1
ATOM 2305 O O . THR A 1 283 ? -33.014 3.907 5.124 1.00 82.12 283 THR A O 1
ATOM 2308 N N . ALA A 1 284 ? -32.223 4.226 3.050 1.00 81.69 284 ALA A N 1
ATOM 2309 C CA . ALA A 1 284 ? -32.836 5.547 2.881 1.00 81.69 284 ALA A CA 1
ATOM 2310 C C . ALA A 1 284 ? -33.934 5.563 1.809 1.00 81.69 284 ALA A C 1
ATOM 2312 O O . ALA A 1 284 ? -35.042 6.021 2.073 1.00 81.69 284 ALA A O 1
ATOM 2313 N N . ILE A 1 285 ? -33.663 5.034 0.612 1.00 80.44 285 ILE A N 1
ATOM 2314 C CA . ILE A 1 285 ? -34.594 5.166 -0.521 1.00 80.44 285 ILE A CA 1
ATOM 2315 C C . ILE A 1 285 ? -35.788 4.211 -0.378 1.00 80.44 285 ILE A C 1
ATOM 2317 O O . ILE A 1 285 ? -36.929 4.639 -0.516 1.00 80.44 285 ILE A O 1
ATOM 2321 N N . MET A 1 286 ? -35.563 2.934 -0.064 1.00 83.31 286 MET A N 1
ATOM 2322 C CA . MET A 1 286 ? -36.617 1.915 0.011 1.00 83.31 286 MET A CA 1
ATOM 2323 C C . MET A 1 286 ? -37.704 2.233 1.057 1.00 83.31 286 MET A C 1
ATOM 2325 O O . MET A 1 286 ? -38.878 2.139 0.696 1.00 83.31 286 MET A O 1
ATOM 2329 N N . PRO A 1 287 ? -37.389 2.679 2.291 1.00 81.50 287 PRO A N 1
ATOM 2330 C CA . PRO A 1 287 ? -38.413 3.093 3.252 1.00 81.50 287 PRO A CA 1
ATOM 2331 C C . PRO A 1 287 ? -39.225 4.301 2.776 1.00 81.50 287 PRO A C 1
ATOM 2333 O O . PRO A 1 287 ? -40.438 4.339 2.958 1.00 81.50 287 PRO A O 1
ATOM 2336 N N . MET A 1 288 ? -38.581 5.272 2.119 1.00 82.62 288 MET A N 1
ATOM 2337 C CA . MET A 1 288 ? -39.265 6.448 1.573 1.00 82.62 288 MET A CA 1
ATOM 2338 C C . MET A 1 288 ? -40.172 6.094 0.388 1.00 82.62 288 MET A C 1
ATOM 2340 O O . MET A 1 288 ? -41.270 6.638 0.273 1.00 82.62 288 MET A O 1
ATOM 2344 N N . VAL A 1 289 ? -39.743 5.157 -0.465 1.00 81.38 289 VAL A N 1
ATOM 2345 C CA . VAL A 1 289 ? -40.565 4.596 -1.545 1.00 81.38 289 VAL A CA 1
ATOM 2346 C C . VAL A 1 289 ? -41.756 3.820 -0.973 1.00 81.38 289 VAL A C 1
ATOM 2348 O O . VAL A 1 289 ? -42.875 4.018 -1.438 1.00 81.38 289 VAL A O 1
ATOM 2351 N N . ALA A 1 290 ? -41.545 2.983 0.048 1.00 77.69 290 ALA A N 1
ATOM 2352 C CA . ALA A 1 290 ? -42.612 2.232 0.715 1.00 77.69 290 ALA A CA 1
ATOM 2353 C C . ALA A 1 290 ? -43.625 3.153 1.420 1.00 77.69 290 ALA A C 1
ATOM 2355 O O . ALA A 1 290 ? -44.821 2.880 1.406 1.00 77.69 290 ALA A O 1
ATOM 2356 N N . ALA A 1 291 ? -43.160 4.274 1.977 1.00 79.75 291 ALA A N 1
ATOM 2357 C CA . ALA A 1 291 ? -43.997 5.297 2.601 1.00 79.75 291 ALA A CA 1
ATOM 2358 C C . ALA A 1 291 ? -44.690 6.240 1.593 1.00 79.75 291 ALA A C 1
ATOM 2360 O O . ALA A 1 291 ? -45.389 7.162 2.009 1.00 79.75 291 ALA A O 1
ATOM 2361 N N . GLY A 1 292 ? -44.490 6.051 0.280 1.00 76.50 292 GLY A N 1
ATOM 2362 C CA . GLY A 1 292 ? -45.103 6.882 -0.763 1.00 76.50 292 GLY A CA 1
ATOM 2363 C C . GLY A 1 292 ? -44.592 8.327 -0.806 1.00 76.50 292 GLY A C 1
ATOM 2364 O O . GLY A 1 292 ? -45.242 9.190 -1.388 1.00 76.50 292 GLY A O 1
ATOM 2365 N N . LEU A 1 293 ? -43.436 8.605 -0.193 1.00 79.06 293 LEU A N 1
ATOM 2366 C CA . LEU A 1 293 ? -42.874 9.955 -0.064 1.00 79.06 293 LEU A CA 1
ATOM 2367 C C . LEU A 1 293 ? -42.082 10.403 -1.300 1.00 79.06 293 LEU A C 1
ATOM 2369 O O . LEU A 1 293 ? -41.688 11.565 -1.385 1.00 79.06 293 LEU A O 1
ATOM 2373 N N . ILE A 1 294 ? -41.831 9.494 -2.248 1.00 76.38 294 ILE A N 1
ATOM 2374 C CA . ILE A 1 294 ? -41.114 9.779 -3.494 1.00 76.38 294 ILE A CA 1
ATOM 2375 C C . ILE A 1 294 ? -42.101 9.641 -4.668 1.00 76.38 294 ILE A C 1
ATOM 2377 O O . ILE A 1 294 ? -42.685 8.561 -4.825 1.00 76.38 294 ILE A O 1
ATOM 2381 N N . PRO A 1 295 ? -42.302 10.704 -5.479 1.00 70.50 295 PRO A N 1
ATOM 2382 C CA . PRO A 1 295 ? -43.204 10.681 -6.633 1.00 70.50 295 PRO A CA 1
ATOM 2383 C C . PRO A 1 295 ? -42.773 9.631 -7.669 1.00 70.50 295 PRO A C 1
ATOM 2385 O O . PRO A 1 295 ? -41.644 9.146 -7.629 1.00 70.50 295 PRO A O 1
ATOM 2388 N N . ASP A 1 296 ? -43.684 9.256 -8.573 1.00 65.38 296 ASP A N 1
ATOM 2389 C CA . ASP A 1 296 ? -43.533 8.142 -9.525 1.00 65.38 296 ASP A CA 1
ATOM 2390 C C . ASP A 1 296 ? -42.371 8.325 -10.522 1.00 65.38 296 ASP A C 1
ATOM 2392 O O . ASP A 1 296 ? -42.558 8.676 -11.685 1.00 65.38 296 ASP A O 1
ATOM 2396 N N . ASP A 1 297 ? -41.152 8.045 -10.065 1.00 72.50 297 ASP A N 1
ATOM 2397 C CA . ASP A 1 297 ? -39.960 7.939 -10.897 1.00 72.50 297 ASP A CA 1
ATOM 2398 C C . ASP A 1 297 ? -39.848 6.504 -11.460 1.00 72.50 297 ASP A C 1
ATOM 2400 O O . ASP A 1 297 ? -39.777 5.534 -10.688 1.00 72.50 297 ASP A O 1
ATOM 2404 N N . PRO A 1 298 ? -39.817 6.321 -12.796 1.00 72.06 298 PRO A N 1
ATOM 2405 C CA . PRO A 1 298 ? -39.707 5.003 -13.421 1.00 72.06 298 PRO A CA 1
ATOM 2406 C C . PRO A 1 298 ? -38.427 4.240 -13.037 1.00 72.06 298 PRO A C 1
ATOM 2408 O O . PRO A 1 298 ? -38.410 3.010 -13.121 1.00 72.06 298 PRO A O 1
ATOM 2411 N N . THR A 1 299 ? -37.375 4.918 -12.572 1.00 72.25 299 THR A N 1
ATOM 2412 C CA . THR A 1 299 ? -36.111 4.282 -12.159 1.00 72.25 299 THR A CA 1
ATOM 2413 C C . THR A 1 299 ? -36.211 3.512 -10.836 1.00 72.25 299 THR A C 1
ATOM 2415 O O . THR A 1 299 ? -35.398 2.623 -10.580 1.00 72.25 299 THR A O 1
ATOM 2418 N N . LEU A 1 300 ? -37.243 3.769 -10.021 1.00 73.69 300 LEU A N 1
ATOM 2419 C CA . LEU A 1 300 ? -37.451 3.131 -8.711 1.00 73.69 300 LEU A CA 1
ATOM 2420 C C . LEU A 1 300 ? -38.426 1.936 -8.756 1.00 73.69 300 LEU A C 1
ATOM 2422 O O . LEU A 1 300 ? -38.680 1.291 -7.735 1.00 73.69 300 LEU A O 1
ATOM 2426 N N . GLN A 1 301 ? -38.939 1.589 -9.942 1.00 73.62 301 GLN A N 1
ATOM 2427 C CA . GLN A 1 301 ? -39.834 0.444 -10.166 1.00 73.62 301 GLN A CA 1
ATOM 2428 C C . GLN A 1 301 ? -39.290 -0.907 -9.650 1.00 73.62 301 GLN A C 1
ATOM 2430 O O . GLN A 1 301 ? -40.063 -1.660 -9.050 1.00 73.62 301 GLN A O 1
ATOM 2435 N N . PRO A 1 302 ? -37.989 -1.243 -9.798 1.00 75.56 302 PRO A N 1
ATOM 2436 C CA . PRO A 1 302 ? -37.444 -2.487 -9.248 1.00 75.56 302 PRO A CA 1
ATOM 2437 C C . PRO A 1 302 ? -37.542 -2.562 -7.718 1.00 75.56 302 PRO A C 1
ATOM 2439 O O . PRO A 1 302 ? -37.816 -3.629 -7.174 1.00 75.56 302 PRO A O 1
ATOM 2442 N N . ILE A 1 303 ? -37.374 -1.428 -7.027 1.00 73.75 303 ILE A N 1
ATOM 2443 C CA . ILE A 1 303 ? -37.448 -1.340 -5.561 1.00 73.75 303 ILE A CA 1
ATOM 2444 C C . ILE A 1 303 ? -38.899 -1.515 -5.094 1.00 73.75 303 ILE A C 1
ATOM 2446 O O . ILE A 1 303 ? -39.148 -2.254 -4.145 1.00 73.75 303 ILE A O 1
ATOM 2450 N N . ARG A 1 304 ? -39.876 -0.924 -5.799 1.00 72.88 304 ARG A N 1
ATOM 2451 C CA . ARG A 1 304 ? -41.308 -1.118 -5.497 1.00 72.88 304 ARG A CA 1
ATOM 2452 C C . ARG A 1 304 ? -41.754 -2.574 -5.644 1.00 72.88 304 ARG A C 1
ATOM 2454 O O . ARG A 1 304 ? -42.475 -3.068 -4.783 1.00 72.88 304 ARG A O 1
ATOM 2461 N N . ARG A 1 305 ? -41.292 -3.278 -6.687 1.00 75.44 305 ARG A N 1
ATOM 2462 C CA . ARG A 1 305 ? -41.588 -4.713 -6.877 1.00 75.44 305 ARG A CA 1
ATOM 2463 C C . ARG A 1 305 ? -41.046 -5.570 -5.731 1.00 75.44 305 ARG A C 1
ATOM 2465 O O . ARG A 1 305 ? -41.719 -6.497 -5.300 1.00 75.44 305 ARG A O 1
ATOM 2472 N N . LEU A 1 306 ? -39.862 -5.233 -5.222 1.00 68.50 306 LEU A N 1
ATOM 2473 C CA . LEU A 1 306 ? -39.250 -5.901 -4.072 1.00 68.50 306 LEU A CA 1
ATOM 2474 C C . LEU A 1 306 ? -40.051 -5.699 -2.778 1.00 68.50 306 LEU A C 1
ATOM 2476 O O . LEU A 1 306 ? -40.236 -6.658 -2.041 1.00 68.50 306 LEU A O 1
ATOM 2480 N N . VAL A 1 307 ? -40.575 -4.492 -2.535 1.00 66.44 307 VAL A N 1
ATOM 2481 C CA . VAL A 1 307 ? -41.438 -4.213 -1.370 1.00 66.44 307 VAL A CA 1
ATOM 2482 C C . VAL A 1 307 ? -42.784 -4.935 -1.476 1.00 66.44 307 VAL A C 1
ATOM 2484 O O . VAL A 1 307 ? -43.284 -5.410 -0.470 1.00 66.44 307 VAL A O 1
ATOM 2487 N N . SER A 1 308 ? -43.363 -5.073 -2.674 1.00 63.44 308 SER A N 1
ATOM 2488 C CA . SER A 1 308 ? -44.647 -5.777 -2.851 1.00 63.44 308 SER A CA 1
ATOM 2489 C C . SER A 1 308 ? -44.588 -7.302 -2.675 1.00 63.44 308 SER A C 1
ATOM 2491 O O . SER A 1 308 ? -45.634 -7.945 -2.673 1.00 63.44 308 SER A O 1
ATOM 2493 N N . LEU A 1 309 ? -43.387 -7.886 -2.596 1.00 55.75 309 LEU A N 1
ATOM 2494 C CA . LEU A 1 309 ? -43.167 -9.331 -2.447 1.00 55.75 309 LEU A CA 1
ATOM 2495 C C . LEU A 1 309 ? -42.891 -9.769 -0.995 1.00 55.75 309 LEU A C 1
ATOM 2497 O O . LEU A 1 309 ? -42.721 -10.967 -0.764 1.00 55.75 309 LEU A O 1
ATOM 2501 N N . VAL A 1 310 ? -42.838 -8.825 -0.049 1.00 49.84 310 VAL A N 1
ATOM 2502 C CA . VAL A 1 310 ? -42.679 -9.051 1.400 1.00 49.84 310 VAL A CA 1
ATOM 2503 C C . VAL A 1 310 ? -43.997 -8.746 2.097 1.00 49.84 310 VAL A C 1
ATOM 2505 O O . VAL A 1 310 ? -44.377 -9.543 2.981 1.00 49.84 310 VAL A O 1
#

Sequence (310 aa):
RLELELERLRLDRANRAQQDSQHKQELELMEDVWRGEAQDLLTQIAQLQEENKALVDNLSPKSLTITQEEILRQEAGMSERERQVMKKLKEVVDKQRDELRAKDRELTLKNQDVEALQQQLNRLMKINHDLRHKVTVMDAQGRALIEQKAELEALLQTREQETGKLRAEAGKSRDKSPRQPAHNQEEKGKAEALSEEDFLDSEPVVVDVNDTSRPRFTLQELRDVLHERNELKAKVFVLQEELAYYKSEEAEEENAPFSPPSPALQQKPAAQPESSIRRLIFTAIMPMVAAGLIPDDPTLQPIRRLVSLV

Foldseek 3Di:
DVVVVVVVVVVVVVVVVVVVVVVVVVVVVVVVVVVVVVVVVVVVVVVVVVVVVVVCVCPPVVNVDCDPVNVVVVCVPDDPVVNVVVVVVVVVVVVVVVVVVVVVVVVVVVVVVVVVVVVVVVVVVVVVVVVVVVVVVVVVVVVVVVVVVVVVVVVVVVVVVVVVVVVVVVVVVVVPDDDDDDDDDDDDDDDDDDDDDDDDDDDDDDDDPPPPPPPPDDPVRVVVVVVVVVVVVVVVVVVVVVVVVVVVVVVVVVPPPDDDPDPDDPPPPPDDPQPPVNCCCPVPVLVCVVVVVDPDDVVCVVSVVVVVVD

Radius of gyration: 54.63 Å; chains: 1; bounding box: 113×105×138 Å

Organism: Callorhinchus milii (NCBI:txid7868)

Secondary structure (DSSP, 8-state):
-HHHHHHHHHHHHHHHHHHHHHHHHHHHHHHHHHHHHHHHHHHHHHHHHHHHHHHHHHHSHHHHS--HHHHHHHHHHS-HHHHHHHHHHHHHHHHHHHHHHHHHHHHHHHHHHHHHHHHHHHHHHHHHHHHHHHHHHHHHHHHHHHHHHHHHHHHHHHHHHHHHHHHHHHHHHHHTS--------------------------PPPPPTT-TTS-SS-HHHHHHHHHHHHHHHHHHHHHHHHHHHHHHHHHHHHTS-------------------HHHHHIIIIIHHHHHTT-S---GGGHHHHHHHTT-

pLDDT: mean 79.33, std 21.12, range [30.03, 98.75]

InterPro domains:
  IPR021563 Rab interacting lysosomal protein, dimerization domain [PF11461] (218-280)
  IPR034744 RH2 domain [PS51777] (214-280)
  IPR051241 DZIP and RILPL [PTHR21502] (3-309)